Protein AF-A0A0F0LGW2-F1 (afdb_monomer_lite)

Structure (mmCIF, N/CA/C/O backbone):
data_AF-A0A0F0LGW2-F1
#
_entry.id   AF-A0A0F0LGW2-F1
#
loop_
_atom_site.group_PDB
_atom_site.id
_atom_site.type_symbol
_atom_site.label_atom_id
_atom_site.label_alt_id
_atom_site.label_comp_id
_atom_site.label_asym_id
_atom_site.label_entity_id
_atom_site.label_seq_id
_atom_site.pdbx_PDB_ins_code
_atom_site.Cartn_x
_atom_site.Cartn_y
_atom_site.Cartn_z
_atom_site.occupancy
_atom_site.B_iso_or_equiv
_atom_site.auth_seq_id
_atom_site.auth_comp_id
_atom_site.auth_asym_id
_atom_site.auth_atom_id
_atom_site.pdbx_PDB_model_num
ATOM 1 N N . MET A 1 1 ? 38.345 6.737 -11.921 1.00 54.47 1 MET A N 1
ATOM 2 C CA . MET A 1 1 ? 37.350 7.154 -12.932 1.00 54.47 1 MET A CA 1
ATOM 3 C C . MET A 1 1 ? 37.487 6.227 -14.134 1.00 54.47 1 MET A C 1
ATOM 5 O O . MET A 1 1 ? 38.513 6.275 -14.792 1.00 54.47 1 MET A O 1
ATOM 9 N N . THR A 1 2 ? 36.541 5.314 -14.369 1.00 54.12 2 THR A N 1
ATOM 10 C CA . THR A 1 2 ? 36.566 4.420 -15.540 1.00 54.12 2 THR A CA 1
ATOM 11 C C . THR A 1 2 ? 36.049 5.180 -16.757 1.00 54.12 2 THR A C 1
ATOM 13 O O . THR A 1 2 ? 34.872 5.527 -16.832 1.00 54.12 2 THR A O 1
ATOM 16 N N . THR A 1 3 ? 36.931 5.488 -17.703 1.00 67.94 3 THR A N 1
ATOM 17 C CA . THR A 1 3 ? 36.549 6.096 -18.978 1.00 67.94 3 THR A CA 1
ATOM 18 C C . THR A 1 3 ? 35.688 5.102 -19.756 1.00 67.94 3 THR A C 1
ATOM 20 O O . THR A 1 3 ? 36.077 3.958 -19.990 1.00 67.94 3 THR A O 1
ATOM 23 N N . ALA A 1 4 ? 34.466 5.503 -20.110 1.00 73.00 4 ALA A N 1
ATOM 24 C CA . ALA A 1 4 ? 33.584 4.666 -20.911 1.00 73.00 4 ALA A CA 1
ATOM 25 C C . ALA A 1 4 ? 34.219 4.459 -22.293 1.00 73.00 4 ALA A C 1
ATOM 27 O O . ALA A 1 4 ? 34.313 5.394 -23.088 1.00 73.00 4 ALA A O 1
ATOM 28 N N . THR A 1 5 ? 34.669 3.240 -22.584 1.00 82.81 5 THR A N 1
ATOM 29 C CA . THR A 1 5 ? 35.239 2.889 -23.886 1.00 82.81 5 THR A CA 1
ATOM 30 C C . THR A 1 5 ? 34.167 3.042 -24.964 1.00 82.81 5 THR A C 1
ATOM 32 O O . THR A 1 5 ? 33.122 2.384 -24.935 1.00 82.81 5 THR A O 1
ATOM 35 N N . LYS A 1 6 ? 34.405 3.953 -25.914 1.00 87.94 6 LYS A N 1
ATOM 36 C CA . LYS A 1 6 ? 33.515 4.196 -27.055 1.00 87.94 6 LYS A CA 1
ATOM 37 C C . LYS A 1 6 ? 33.463 2.924 -27.908 1.00 87.94 6 LYS A C 1
ATOM 39 O O . LYS A 1 6 ? 34.498 2.436 -28.349 1.00 87.94 6 LYS A O 1
ATOM 44 N N . LYS A 1 7 ? 32.267 2.362 -28.106 1.00 92.00 7 LYS A N 1
ATOM 45 C CA . LYS A 1 7 ? 32.086 1.147 -28.917 1.00 92.00 7 LYS A CA 1
ATOM 46 C C . LYS A 1 7 ? 32.363 1.433 -30.387 1.00 92.00 7 LYS A C 1
ATOM 48 O O . LYS A 1 7 ? 31.997 2.499 -30.883 1.00 92.00 7 LYS A O 1
ATOM 53 N N . LEU A 1 8 ? 32.936 0.452 -31.076 1.00 94.19 8 LEU A N 1
ATOM 54 C CA . LEU A 1 8 ? 33.150 0.515 -32.519 1.00 94.19 8 LEU A CA 1
ATOM 55 C C . LEU A 1 8 ? 31.802 0.528 -33.274 1.00 94.19 8 LEU A C 1
ATOM 57 O O . LEU A 1 8 ? 30.787 0.036 -32.749 1.00 94.19 8 LEU A O 1
ATOM 61 N N . PRO A 1 9 ? 31.749 1.108 -34.487 1.00 92.56 9 PRO A N 1
ATOM 62 C CA . PRO A 1 9 ? 30.568 1.006 -35.341 1.00 92.56 9 PRO A CA 1
ATOM 63 C C . PRO A 1 9 ? 30.251 -0.469 -35.669 1.00 92.56 9 PRO A C 1
ATOM 65 O O . PRO A 1 9 ? 31.154 -1.307 -35.649 1.00 92.56 9 PRO A O 1
ATOM 68 N N . PRO A 1 10 ? 28.979 -0.817 -35.937 1.00 95.75 10 PRO A N 1
ATOM 69 C CA . PRO A 1 10 ? 28.593 -2.191 -36.249 1.00 95.75 10 PRO A CA 1
ATOM 70 C C . PRO A 1 10 ? 29.187 -2.625 -37.592 1.00 95.75 10 PRO A C 1
ATOM 72 O O . PRO A 1 10 ? 28.960 -1.958 -38.600 1.00 95.75 10 PRO A O 1
ATOM 75 N N . THR A 1 11 ? 29.857 -3.776 -37.640 1.00 94.94 11 THR A N 1
ATOM 76 C CA . THR A 1 11 ? 30.207 -4.417 -38.918 1.00 94.94 11 THR A CA 1
ATOM 77 C C . THR A 1 11 ? 29.027 -5.230 -39.449 1.00 94.94 11 THR A C 1
ATOM 79 O O . THR A 1 11 ? 28.313 -5.886 -38.688 1.00 94.94 11 THR A O 1
ATOM 82 N N . THR A 1 12 ? 28.777 -5.183 -40.756 1.00 94.06 12 THR A N 1
ATOM 83 C CA . THR A 1 12 ? 27.749 -6.014 -41.392 1.00 94.06 12 THR A CA 1
ATOM 84 C C . THR A 1 12 ? 28.248 -7.453 -41.512 1.00 94.06 12 THR A C 1
ATOM 86 O O . THR A 1 12 ? 29.352 -7.716 -41.974 1.00 94.06 12 THR A O 1
ATOM 89 N N . ASP A 1 13 ? 27.435 -8.401 -41.057 1.00 92.44 13 ASP A N 1
ATOM 90 C CA . ASP A 1 13 ? 27.730 -9.834 -41.056 1.00 92.44 13 ASP A CA 1
ATOM 91 C C . ASP A 1 13 ? 26.495 -10.562 -41.611 1.00 92.44 13 ASP A C 1
ATOM 93 O O . ASP A 1 13 ? 25.374 -10.142 -41.301 1.00 92.44 13 ASP A O 1
ATOM 97 N N . PRO A 1 14 ? 26.637 -11.654 -42.385 1.00 96.75 14 PRO A N 1
ATOM 98 C CA . PRO A 1 14 ? 25.494 -12.438 -42.867 1.00 96.75 14 PRO A CA 1
ATOM 99 C C . PRO A 1 14 ? 24.546 -12.917 -41.754 1.00 96.75 14 PRO A C 1
ATOM 101 O O . PRO A 1 14 ? 23.375 -13.188 -41.998 1.00 96.75 14 PRO A O 1
ATOM 104 N N . ARG A 1 15 ? 25.028 -12.995 -40.506 1.00 96.12 15 ARG A N 1
ATOM 105 C CA . ARG A 1 15 ? 24.240 -13.366 -39.319 1.00 96.12 15 ARG A CA 1
ATOM 106 C C . ARG A 1 15 ? 23.502 -12.183 -38.685 1.00 96.12 15 ARG A C 1
ATOM 108 O O . ARG A 1 15 ? 22.851 -12.367 -37.648 1.00 96.12 15 ARG A O 1
ATOM 115 N N . CYS A 1 16 ? 23.620 -10.967 -39.220 1.00 97.75 16 CYS A N 1
ATOM 116 C CA . CYS A 1 16 ? 22.879 -9.815 -38.719 1.00 97.75 16 CYS A CA 1
ATOM 117 C C . CYS A 1 16 ? 21.362 -10.072 -38.764 1.00 97.75 16 CYS A C 1
ATOM 119 O O . CYS A 1 16 ? 20.857 -10.780 -39.624 1.00 97.75 16 CYS A O 1
ATOM 121 N N . GLY A 1 17 ? 20.622 -9.523 -37.795 1.00 97.25 17 GLY A N 1
ATOM 122 C CA . GLY A 1 17 ? 19.191 -9.826 -37.637 1.00 97.25 17 GLY A CA 1
ATOM 123 C C . GLY A 1 17 ? 18.892 -11.073 -36.799 1.00 97.25 17 GLY A C 1
ATOM 124 O O . GLY A 1 17 ? 17.735 -11.459 -36.668 1.00 97.25 17 GLY A O 1
ATOM 125 N N . THR A 1 18 ? 19.906 -11.672 -36.169 1.00 98.00 18 THR A N 1
ATOM 126 C CA . THR A 1 18 ? 19.758 -12.827 -35.268 1.00 98.00 18 THR A CA 1
ATOM 127 C C . THR A 1 18 ? 20.337 -12.540 -33.874 1.00 98.00 18 THR A C 1
ATOM 129 O O . THR A 1 18 ? 21.083 -11.578 -33.662 1.00 98.00 18 THR A O 1
ATOM 132 N N . THR A 1 19 ? 20.029 -13.395 -32.892 1.00 97.81 19 THR A N 1
ATOM 133 C CA . THR A 1 19 ? 20.670 -13.372 -31.560 1.00 97.81 19 THR A CA 1
ATOM 134 C C . THR A 1 19 ? 22.165 -13.703 -31.628 1.00 97.81 19 THR A C 1
ATOM 136 O O . THR A 1 19 ? 22.959 -13.160 -30.852 1.00 97.81 19 THR A O 1
ATOM 139 N N . ALA A 1 20 ? 22.564 -14.553 -32.580 1.00 97.69 20 ALA A N 1
ATOM 140 C CA . ALA A 1 20 ? 23.961 -14.878 -32.847 1.00 97.69 20 ALA A CA 1
ATOM 141 C C . ALA A 1 20 ? 24.722 -13.647 -33.362 1.00 97.69 20 ALA A C 1
ATOM 143 O O . ALA A 1 20 ? 25.787 -13.328 -32.834 1.00 97.69 20 ALA A O 1
ATOM 144 N N . GLY A 1 21 ? 24.130 -12.890 -34.294 1.00 97.81 21 GLY A N 1
ATOM 145 C CA . GLY A 1 21 ? 24.678 -11.618 -34.772 1.00 97.81 21 GLY A CA 1
ATOM 146 C C . GLY A 1 21 ? 24.836 -10.586 -33.649 1.00 97.81 21 GLY A C 1
ATOM 147 O O . GLY A 1 21 ? 25.890 -9.966 -33.518 1.00 97.81 21 GLY A O 1
ATOM 148 N N . TYR A 1 22 ? 23.841 -10.456 -32.761 1.00 97.75 22 TYR A N 1
ATOM 149 C CA . TYR A 1 22 ? 23.949 -9.589 -31.575 1.00 97.75 22 TYR A CA 1
ATOM 150 C C . TYR A 1 22 ? 25.134 -9.974 -30.673 1.00 97.75 22 TYR A C 1
ATOM 152 O O . TYR A 1 22 ? 25.883 -9.109 -30.212 1.00 97.75 22 TYR A O 1
ATOM 160 N N . THR A 1 23 ? 25.325 -11.273 -30.434 1.00 97.31 23 THR A N 1
ATOM 161 C CA . THR A 1 23 ? 26.447 -11.787 -29.635 1.00 97.31 23 THR A CA 1
ATOM 162 C C . THR A 1 23 ? 27.792 -11.534 -30.317 1.00 97.31 23 THR A C 1
ATOM 164 O O . THR A 1 23 ? 28.749 -11.161 -29.637 1.00 97.31 23 THR A O 1
ATOM 167 N N . ALA A 1 24 ? 27.863 -11.677 -31.644 1.00 97.50 24 ALA A N 1
ATOM 168 C CA . ALA A 1 24 ? 29.070 -11.408 -32.424 1.00 97.50 24 ALA A CA 1
ATOM 169 C C . ALA A 1 24 ? 29.519 -9.942 -32.293 1.00 97.50 24 ALA A C 1
ATOM 171 O O . ALA A 1 24 ? 30.669 -9.703 -31.928 1.00 97.50 24 ALA A O 1
ATOM 172 N N . HIS A 1 25 ? 28.605 -8.975 -32.452 1.00 97.25 25 HIS A N 1
ATOM 173 C CA . HIS A 1 25 ? 28.915 -7.556 -32.224 1.00 97.25 25 HIS A CA 1
ATOM 174 C C . HIS A 1 25 ? 29.471 -7.301 -30.817 1.00 97.25 25 HIS A C 1
ATOM 176 O O . HIS A 1 25 ? 30.486 -6.628 -30.656 1.00 97.25 25 HIS A O 1
ATOM 182 N N . ARG A 1 26 ? 28.848 -7.883 -29.777 1.00 96.62 26 ARG A N 1
ATOM 183 C CA . ARG A 1 26 ? 29.317 -7.711 -28.391 1.00 96.62 26 ARG A CA 1
ATOM 184 C C . ARG A 1 26 ? 30.722 -8.260 -28.165 1.00 96.62 26 ARG A C 1
ATOM 186 O O . ARG A 1 26 ? 31.472 -7.647 -27.413 1.00 96.62 26 ARG A O 1
ATOM 193 N N . ARG A 1 27 ? 31.062 -9.395 -28.782 1.00 96.44 27 ARG A N 1
ATOM 194 C CA . ARG A 1 27 ? 32.399 -10.000 -28.681 1.00 96.44 27 ARG A CA 1
ATOM 195 C C . ARG A 1 27 ? 33.467 -9.154 -29.371 1.00 96.44 27 ARG A C 1
ATOM 197 O O . ARG A 1 27 ? 34.579 -9.091 -28.871 1.00 96.44 27 ARG A O 1
ATOM 204 N N . ARG A 1 28 ? 33.112 -8.467 -30.459 1.00 96.12 28 ARG A N 1
ATOM 205 C CA . ARG A 1 28 ? 34.003 -7.550 -31.188 1.00 96.12 28 ARG A CA 1
ATOM 206 C C . ARG A 1 28 ? 34.116 -6.152 -30.564 1.00 96.12 28 ARG A C 1
ATOM 208 O O . ARG A 1 28 ? 34.820 -5.306 -31.094 1.00 96.12 28 ARG A O 1
ATOM 215 N N . GLY A 1 29 ? 33.410 -5.874 -29.463 1.00 95.81 29 GLY A N 1
ATOM 216 C CA . GLY A 1 29 ? 33.379 -4.530 -28.870 1.00 95.81 29 GLY A CA 1
ATOM 217 C C . GLY A 1 29 ? 32.603 -3.501 -29.705 1.00 95.81 29 GLY A C 1
ATOM 218 O O . GLY A 1 29 ? 32.710 -2.294 -29.479 1.00 95.81 29 GLY A O 1
ATOM 219 N N . GLU A 1 30 ? 31.791 -3.964 -30.653 1.00 97.00 30 GLU A N 1
ATOM 220 C CA . GLU A 1 30 ? 30.978 -3.119 -31.516 1.00 97.00 30 GLU A CA 1
ATOM 221 C C . GLU A 1 30 ? 29.635 -2.777 -30.858 1.00 97.00 30 GLU A C 1
ATOM 223 O O . GLU A 1 30 ? 29.091 -3.492 -30.003 1.00 97.00 30 GLU A O 1
ATOM 228 N N . SER A 1 31 ? 29.049 -1.668 -31.296 1.00 96.62 31 SER A N 1
ATOM 229 C CA . SER A 1 31 ? 27.614 -1.450 -31.150 1.00 96.62 31 SER A CA 1
ATOM 230 C C . SER A 1 31 ? 26.862 -2.468 -32.016 1.00 96.62 31 SER A C 1
ATOM 232 O O . SER A 1 31 ? 27.278 -2.784 -33.122 1.00 96.62 31 SER A O 1
ATOM 234 N N . ALA A 1 32 ? 25.775 -3.045 -31.500 1.00 97.56 32 ALA A N 1
ATOM 235 C CA . ALA A 1 32 ? 24.984 -3.992 -32.281 1.00 97.56 32 ALA A CA 1
ATOM 236 C C . ALA A 1 32 ? 24.124 -3.240 -33.300 1.00 97.56 32 ALA A C 1
ATOM 238 O O . ALA A 1 32 ? 23.490 -2.243 -32.944 1.00 97.56 32 ALA A O 1
ATOM 239 N N . CYS A 1 33 ? 24.030 -3.744 -34.531 1.00 97.31 33 CYS A N 1
ATOM 240 C CA . CYS A 1 33 ? 23.134 -3.153 -35.521 1.00 97.31 33 CYS A CA 1
ATOM 241 C C . CYS A 1 33 ? 21.655 -3.241 -35.078 1.00 97.31 33 CYS A C 1
ATOM 243 O O . CYS A 1 33 ? 21.278 -4.045 -34.208 1.00 97.31 33 CYS A O 1
ATOM 245 N N . VAL A 1 34 ? 20.794 -2.407 -35.675 1.00 96.75 34 VAL A N 1
ATOM 246 C CA . VAL A 1 34 ? 19.360 -2.344 -35.335 1.00 96.75 34 VAL A CA 1
ATOM 247 C C . VAL A 1 34 ? 18.672 -3.714 -35.484 1.00 96.75 34 VAL A C 1
ATOM 249 O O . VAL A 1 34 ? 18.043 -4.140 -34.509 1.00 96.75 34 VAL A O 1
ATOM 252 N N . PRO A 1 35 ? 18.845 -4.469 -36.593 1.00 98.06 35 PRO A N 1
ATOM 253 C CA . PRO A 1 35 ? 18.248 -5.801 -36.736 1.00 98.06 35 PRO A CA 1
ATOM 254 C C . PRO A 1 35 ? 18.644 -6.778 -35.619 1.00 98.06 35 PRO A C 1
ATOM 256 O O . PRO A 1 35 ? 17.783 -7.428 -35.027 1.00 98.06 35 PRO A O 1
ATOM 259 N N . CYS A 1 36 ? 19.932 -6.844 -35.264 1.00 98.00 36 CYS A N 1
ATOM 260 C CA . CYS A 1 36 ? 20.428 -7.681 -34.165 1.00 98.00 36 CYS A CA 1
ATOM 261 C C . CYS A 1 36 ? 19.823 -7.281 -32.813 1.00 98.00 36 CYS A C 1
ATOM 263 O O . CYS A 1 36 ? 19.450 -8.137 -32.008 1.00 98.00 36 CYS A O 1
ATOM 265 N N . THR A 1 37 ? 19.694 -5.976 -32.557 1.00 97.38 37 THR A N 1
ATOM 266 C CA . THR A 1 37 ? 19.081 -5.459 -31.326 1.00 97.38 37 THR A CA 1
ATOM 267 C C . THR A 1 37 ? 17.604 -5.845 -31.234 1.00 97.38 37 THR A C 1
ATOM 269 O O . THR A 1 37 ? 17.147 -6.281 -30.173 1.00 97.38 37 THR A O 1
ATOM 272 N N . VAL A 1 38 ? 16.855 -5.727 -32.335 1.00 96.69 38 VAL A N 1
ATOM 273 C CA . VAL A 1 38 ? 15.442 -6.130 -32.412 1.00 96.69 38 VAL A CA 1
ATOM 274 C C . VAL A 1 38 ? 15.293 -7.637 -32.198 1.00 96.69 38 VAL A C 1
ATOM 276 O O . VAL A 1 38 ? 14.505 -8.050 -31.342 1.00 96.69 38 VAL A O 1
ATOM 279 N N . ALA A 1 39 ? 16.090 -8.453 -32.892 1.00 97.19 39 ALA A N 1
ATOM 280 C CA . ALA A 1 39 ? 16.064 -9.909 -32.771 1.00 97.19 39 ALA A CA 1
ATOM 281 C C . ALA A 1 39 ? 16.376 -10.381 -31.343 1.00 97.19 39 ALA A C 1
ATOM 283 O O . ALA A 1 39 ? 15.641 -11.192 -30.776 1.00 97.19 39 ALA A O 1
ATOM 284 N N . ASN A 1 40 ? 17.405 -9.808 -30.710 1.00 97.81 40 ASN A N 1
ATOM 285 C CA . ASN A 1 40 ? 17.751 -10.124 -29.328 1.00 97.81 40 ASN A CA 1
ATOM 286 C C . ASN A 1 40 ? 16.644 -9.719 -28.339 1.00 97.81 40 ASN A C 1
ATOM 288 O O . ASN A 1 40 ? 16.304 -10.488 -27.438 1.00 97.81 40 ASN A O 1
ATOM 292 N N . ARG A 1 41 ? 16.020 -8.545 -28.525 1.00 97.25 41 ARG A N 1
ATOM 293 C CA . ARG A 1 41 ? 14.868 -8.122 -27.708 1.00 97.25 41 ARG A CA 1
ATOM 294 C C . ARG A 1 41 ? 13.673 -9.064 -27.876 1.00 97.25 41 ARG A C 1
ATOM 296 O O . ARG A 1 41 ? 13.029 -9.385 -26.876 1.00 97.25 41 ARG A O 1
ATOM 303 N N . LYS A 1 42 ? 13.378 -9.516 -29.101 1.00 97.25 42 LYS A N 1
ATOM 304 C CA . LYS A 1 42 ? 12.302 -10.481 -29.382 1.00 97.25 42 LYS A CA 1
ATOM 305 C C . LYS A 1 42 ? 12.559 -11.811 -28.668 1.00 97.25 42 LYS A C 1
ATOM 307 O O . LYS A 1 42 ? 11.723 -12.236 -27.872 1.00 97.25 42 LYS A O 1
ATOM 312 N N . ALA A 1 43 ? 13.743 -12.393 -28.850 1.00 97.31 43 ALA A N 1
ATOM 313 C CA . ALA A 1 43 ? 14.122 -13.653 -28.211 1.00 97.31 43 ALA A CA 1
ATOM 314 C C . ALA A 1 43 ? 14.087 -13.571 -26.672 1.00 97.31 43 A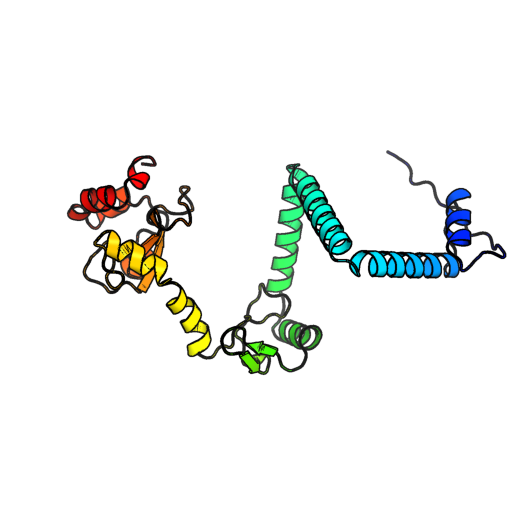LA A C 1
ATOM 316 O O . ALA A 1 43 ? 13.570 -14.472 -26.010 1.00 97.31 43 ALA A O 1
ATOM 317 N N . ALA A 1 44 ? 14.563 -12.466 -26.083 1.00 96.12 44 ALA A N 1
ATOM 318 C CA . ALA A 1 44 ? 14.508 -12.251 -24.635 1.00 96.12 44 ALA A CA 1
ATOM 319 C C . ALA A 1 44 ? 13.063 -12.175 -24.102 1.00 96.12 44 ALA A C 1
ATOM 321 O O . ALA A 1 44 ? 12.759 -12.740 -23.046 1.00 96.12 44 ALA A O 1
ATOM 322 N N . ARG A 1 45 ? 12.153 -11.513 -24.834 1.00 95.38 45 ARG A N 1
ATOM 323 C CA . ARG A 1 45 ? 10.721 -11.457 -24.487 1.00 95.38 45 ARG A CA 1
ATOM 324 C C . ARG A 1 45 ? 10.071 -12.838 -24.555 1.00 95.38 45 ARG A C 1
ATOM 326 O O . ARG A 1 45 ? 9.348 -13.205 -23.631 1.00 95.38 45 ARG A O 1
ATOM 333 N N . GLU A 1 46 ? 10.352 -13.615 -25.598 1.00 96.25 46 GLU A N 1
ATOM 334 C CA . GLU A 1 46 ? 9.843 -14.985 -25.746 1.00 96.25 46 GLU A CA 1
ATOM 335 C C . GLU A 1 46 ? 10.361 -15.912 -24.641 1.00 96.25 46 GLU A C 1
ATOM 337 O O . GLU A 1 46 ? 9.581 -16.647 -24.035 1.00 96.25 46 GLU A O 1
ATOM 342 N N . ALA A 1 47 ? 11.649 -15.828 -24.298 1.00 93.69 47 ALA A N 1
ATOM 343 C CA . ALA A 1 47 ? 12.222 -16.574 -23.181 1.00 93.69 47 ALA A CA 1
ATOM 344 C C . ALA A 1 47 ? 11.557 -16.207 -21.841 1.00 93.69 47 ALA A C 1
ATOM 346 O O . ALA A 1 47 ? 11.192 -17.094 -21.067 1.00 93.69 47 ALA A O 1
ATOM 347 N N . MET A 1 48 ? 11.324 -14.914 -21.583 1.00 93.12 48 MET A N 1
ATOM 348 C CA . MET A 1 48 ? 10.604 -14.466 -20.386 1.00 93.12 48 MET A CA 1
ATOM 349 C C . MET A 1 48 ? 9.150 -14.957 -20.375 1.00 93.12 48 MET A C 1
ATOM 351 O O . MET A 1 48 ? 8.656 -15.359 -19.320 1.00 93.12 48 MET A O 1
ATOM 355 N N . ARG A 1 49 ? 8.469 -14.962 -21.530 1.00 94.38 49 ARG A N 1
ATOM 356 C CA . ARG A 1 49 ? 7.107 -15.498 -21.672 1.00 94.38 49 ARG A CA 1
ATOM 357 C C . ARG A 1 49 ? 7.068 -16.991 -21.353 1.00 94.38 49 ARG A C 1
ATOM 359 O O . ARG A 1 49 ? 6.241 -17.389 -20.541 1.00 94.38 49 ARG A O 1
ATOM 366 N N . ARG A 1 50 ? 7.991 -17.787 -21.909 1.00 94.62 50 ARG A N 1
ATOM 367 C CA . ARG A 1 50 ? 8.127 -19.222 -21.599 1.00 94.62 50 ARG A CA 1
ATOM 368 C C . ARG A 1 50 ? 8.370 -19.455 -20.110 1.00 94.62 50 ARG A C 1
ATOM 370 O O . ARG A 1 50 ? 7.654 -20.234 -19.493 1.00 94.62 50 ARG A O 1
ATOM 377 N N . ARG A 1 51 ? 9.291 -18.705 -19.495 1.00 91.69 51 ARG A N 1
ATOM 378 C CA . ARG A 1 51 ? 9.549 -18.795 -18.048 1.00 91.69 51 ARG A CA 1
ATOM 379 C C . ARG A 1 51 ? 8.308 -18.454 -17.220 1.00 91.69 51 ARG A C 1
ATOM 381 O O . ARG A 1 51 ? 8.031 -19.122 -16.241 1.00 91.69 51 ARG A O 1
ATOM 388 N N . ARG A 1 52 ? 7.538 -17.430 -17.593 1.00 93.00 52 ARG A N 1
ATOM 389 C CA . ARG A 1 52 ? 6.318 -17.029 -16.864 1.00 93.00 52 ARG A CA 1
ATOM 390 C C . ARG A 1 52 ? 5.094 -17.893 -17.176 1.00 93.00 52 ARG A C 1
ATOM 392 O O . ARG A 1 52 ? 4.057 -17.695 -16.540 1.00 93.00 52 ARG A O 1
ATOM 399 N N . ALA A 1 53 ? 5.177 -18.805 -18.141 1.00 93.69 53 ALA A N 1
ATOM 400 C CA . ALA A 1 53 ? 4.079 -19.709 -18.457 1.00 93.69 53 ALA A CA 1
ATOM 401 C C . ALA A 1 53 ? 3.859 -20.733 -17.331 1.00 93.69 53 ALA A C 1
ATOM 403 O O . ALA A 1 53 ? 2.715 -21.066 -17.041 1.00 93.69 53 ALA A O 1
ATOM 404 N N . THR A 1 54 ? 4.924 -21.150 -16.638 1.00 96.06 54 THR A N 1
ATOM 405 C CA . THR A 1 54 ? 4.853 -22.108 -15.525 1.00 96.06 54 THR A CA 1
ATOM 406 C C . THR A 1 54 ? 4.673 -21.410 -14.174 1.00 96.06 54 THR A C 1
ATOM 408 O O . THR A 1 54 ? 5.137 -20.283 -13.973 1.00 96.06 54 THR A O 1
ATOM 411 N N . LEU A 1 55 ? 4.016 -22.080 -13.218 1.00 92.31 55 LEU A N 1
ATOM 412 C CA . LEU A 1 55 ? 3.878 -21.580 -11.843 1.00 92.31 55 LEU A CA 1
ATOM 413 C C . LEU A 1 55 ? 5.254 -21.376 -11.193 1.00 92.31 55 LEU A C 1
ATOM 415 O O . LEU A 1 55 ? 5.558 -20.267 -10.755 1.00 92.31 55 LEU A O 1
ATOM 419 N N . ALA A 1 56 ? 6.115 -22.395 -11.263 1.00 95.44 56 ALA A N 1
ATOM 420 C CA . ALA A 1 56 ? 7.481 -22.349 -10.747 1.00 95.44 56 ALA A CA 1
ATOM 421 C C . ALA A 1 56 ? 8.280 -21.161 -11.312 1.00 95.44 56 ALA A C 1
ATOM 423 O O . ALA A 1 56 ? 8.979 -20.454 -10.588 1.00 95.44 56 ALA A O 1
ATOM 424 N N . GLY A 1 57 ? 8.146 -20.865 -12.608 1.00 94.00 57 GLY A N 1
ATOM 425 C CA . GLY A 1 57 ? 8.843 -19.730 -13.200 1.00 94.00 57 GLY A CA 1
ATOM 426 C C . GLY A 1 57 ? 8.258 -18.367 -12.805 1.00 94.00 57 GLY A C 1
ATOM 427 O O . GLY A 1 57 ? 9.015 -17.396 -12.681 1.00 94.00 57 GLY A O 1
ATOM 428 N N . ARG A 1 58 ? 6.947 -18.272 -12.530 1.00 93.00 58 ARG A N 1
ATOM 429 C CA . ARG A 1 58 ? 6.333 -17.076 -11.916 1.00 93.00 58 ARG A CA 1
ATOM 430 C C . ARG A 1 58 ? 6.835 -16.869 -10.490 1.00 93.00 58 ARG A C 1
ATOM 432 O O . ARG A 1 58 ? 7.157 -15.734 -10.138 1.00 93.00 58 ARG A O 1
ATOM 439 N N . GLU A 1 59 ? 6.923 -17.931 -9.699 1.00 94.50 59 GLU A N 1
ATOM 440 C CA . GLU A 1 59 ? 7.430 -17.903 -8.324 1.00 94.50 59 GLU A CA 1
ATOM 441 C C . GLU A 1 59 ? 8.902 -17.511 -8.276 1.00 94.50 59 GLU A C 1
ATOM 443 O O . GLU A 1 59 ? 9.243 -16.542 -7.602 1.00 94.50 59 GLU A O 1
ATOM 448 N N . ALA A 1 60 ? 9.749 -18.134 -9.097 1.00 94.00 60 ALA A N 1
ATOM 449 C CA . ALA A 1 60 ? 11.157 -17.762 -9.215 1.00 94.00 60 ALA A CA 1
ATOM 450 C C . ALA A 1 60 ? 11.337 -16.284 -9.612 1.00 94.00 60 ALA A C 1
ATOM 452 O O . ALA A 1 60 ? 12.217 -15.595 -9.101 1.00 94.00 60 ALA A O 1
ATOM 453 N N . ASN A 1 61 ? 10.488 -15.756 -10.503 1.00 91.50 61 ASN A N 1
ATOM 454 C CA . ASN A 1 61 ? 10.502 -14.335 -10.861 1.00 91.50 61 ASN A CA 1
ATOM 455 C C . ASN A 1 61 ? 10.035 -13.433 -9.700 1.00 91.50 61 ASN A C 1
ATOM 457 O O . ASN A 1 61 ? 10.584 -12.347 -9.516 1.00 91.50 61 ASN A O 1
ATOM 461 N N . ARG A 1 62 ? 9.029 -13.850 -8.917 1.00 93.94 62 ARG A N 1
ATOM 462 C CA . ARG A 1 62 ? 8.605 -13.122 -7.707 1.00 93.94 62 ARG A CA 1
ATOM 463 C C . ARG A 1 62 ? 9.728 -13.091 -6.674 1.00 93.94 62 ARG A C 1
ATOM 465 O O . ARG A 1 62 ? 10.004 -12.016 -6.148 1.00 93.94 62 ARG A O 1
ATOM 472 N N . GLU A 1 63 ? 10.393 -14.217 -6.435 1.00 95.88 63 GLU A N 1
ATOM 473 C CA . GLU A 1 63 ? 11.482 -14.308 -5.462 1.00 95.88 63 GLU A CA 1
ATOM 474 C C . GLU A 1 63 ? 12.698 -13.485 -5.892 1.00 95.88 63 GLU A C 1
ATOM 476 O O . GLU A 1 63 ? 13.195 -12.677 -5.113 1.00 95.88 63 GLU A O 1
ATOM 481 N N . ALA A 1 64 ? 13.094 -13.551 -7.167 1.00 94.31 64 ALA A N 1
ATOM 482 C CA . ALA A 1 64 ? 14.153 -12.694 -7.703 1.00 94.31 64 ALA A CA 1
ATOM 483 C C . ALA A 1 64 ? 13.845 -11.192 -7.524 1.00 94.31 64 ALA A C 1
ATOM 485 O O . ALA A 1 64 ? 14.729 -10.413 -7.164 1.00 94.31 64 ALA A O 1
ATOM 486 N N . ASN A 1 65 ? 12.588 -10.776 -7.723 1.00 94.50 65 ASN A N 1
ATOM 487 C CA . ASN A 1 65 ? 12.162 -9.392 -7.494 1.00 94.50 65 ASN A CA 1
ATOM 488 C C . ASN A 1 65 ? 12.171 -9.007 -6.008 1.00 94.50 65 ASN A C 1
ATOM 490 O O . ASN A 1 65 ? 12.585 -7.893 -5.672 1.00 94.50 65 ASN A O 1
ATOM 494 N N . ARG A 1 66 ? 11.729 -9.906 -5.117 1.00 95.31 66 ARG A N 1
ATOM 495 C CA . ARG A 1 66 ? 11.808 -9.702 -3.661 1.00 95.31 66 ARG A CA 1
ATOM 496 C C . ARG A 1 66 ? 13.255 -9.527 -3.231 1.00 95.31 66 ARG A C 1
ATOM 498 O O . ARG A 1 66 ? 13.560 -8.555 -2.549 1.00 95.31 66 ARG A O 1
ATOM 505 N N . GLU A 1 67 ? 14.141 -10.391 -3.707 1.00 97.00 67 GLU A N 1
ATOM 506 C CA . GLU A 1 67 ? 15.563 -10.362 -3.395 1.00 97.00 67 GLU A CA 1
ATOM 507 C C . GLU A 1 67 ? 16.250 -9.092 -3.913 1.00 97.00 67 GLU A C 1
ATOM 509 O O . GLU A 1 67 ? 16.946 -8.404 -3.170 1.00 97.00 67 GLU A O 1
ATOM 514 N N . ALA A 1 68 ? 15.979 -8.690 -5.157 1.00 94.81 68 ALA A N 1
ATOM 515 C CA . ALA A 1 68 ? 16.452 -7.408 -5.680 1.00 94.81 68 ALA A CA 1
ATOM 516 C C . ALA A 1 68 ? 15.922 -6.217 -4.855 1.00 94.81 68 ALA A C 1
ATOM 518 O O . ALA A 1 68 ? 16.628 -5.232 -4.633 1.00 94.81 68 ALA A O 1
ATOM 519 N N . SER A 1 69 ? 14.680 -6.289 -4.366 1.00 94.44 69 SER A N 1
ATOM 520 C CA . SER A 1 69 ? 14.118 -5.266 -3.481 1.00 94.44 69 SER A CA 1
ATOM 521 C C . SER A 1 69 ? 14.709 -5.287 -2.071 1.00 94.44 69 SER A C 1
ATOM 523 O O . SER A 1 69 ? 14.766 -4.224 -1.452 1.00 94.44 69 SER A O 1
ATOM 525 N N . ARG A 1 70 ? 15.112 -6.453 -1.550 1.00 96.19 70 ARG A N 1
ATOM 526 C CA . ARG A 1 70 ? 15.838 -6.582 -0.278 1.00 96.19 70 ARG A CA 1
ATOM 527 C C . ARG A 1 70 ? 17.217 -5.951 -0.410 1.00 96.19 70 ARG A C 1
ATOM 529 O O . ARG A 1 70 ? 17.497 -5.002 0.313 1.00 96.19 70 ARG A O 1
ATOM 536 N N . ARG A 1 71 ? 18.000 -6.348 -1.418 1.00 95.94 71 ARG A N 1
ATOM 537 C CA . ARG A 1 71 ? 19.325 -5.769 -1.703 1.00 95.94 71 ARG A CA 1
ATOM 538 C C . ARG A 1 71 ? 19.293 -4.249 -1.849 1.00 95.94 71 ARG A C 1
ATOM 540 O O . ARG A 1 71 ? 20.085 -3.563 -1.216 1.00 95.94 71 ARG A O 1
ATOM 547 N N . ARG A 1 72 ? 18.326 -3.701 -2.598 1.00 93.94 72 ARG A N 1
ATOM 548 C CA . ARG A 1 72 ? 18.160 -2.240 -2.724 1.00 93.94 72 ARG A CA 1
ATOM 549 C C . ARG A 1 72 ? 17.831 -1.535 -1.407 1.00 93.94 72 ARG A C 1
ATOM 551 O O . ARG A 1 72 ? 18.154 -0.369 -1.278 1.00 93.94 72 ARG A O 1
ATOM 558 N N . ARG A 1 73 ? 17.168 -2.191 -0.452 1.00 94.44 73 ARG A N 1
ATOM 559 C CA . ARG A 1 73 ? 16.785 -1.586 0.839 1.00 94.44 73 ARG A CA 1
ATOM 560 C C . ARG A 1 73 ? 17.754 -1.916 1.979 1.00 94.44 73 ARG A C 1
ATOM 562 O O . ARG A 1 73 ? 17.604 -1.367 3.068 1.00 94.44 73 ARG A O 1
ATOM 569 N N . ALA A 1 74 ? 18.734 -2.786 1.744 1.00 95.06 74 ALA A N 1
ATOM 570 C CA . ALA A 1 74 ? 19.718 -3.178 2.747 1.00 95.06 74 ALA A CA 1
ATOM 571 C C . ALA A 1 74 ? 20.639 -2.007 3.130 1.00 95.06 74 ALA A C 1
ATOM 573 O O . ALA A 1 74 ? 20.947 -1.821 4.305 1.00 95.06 74 ALA A O 1
ATOM 574 N N . THR A 1 75 ? 21.009 -1.157 2.168 1.00 96.56 75 THR A N 1
ATOM 575 C CA . THR A 1 75 ? 21.882 -0.003 2.417 1.00 96.56 75 THR A CA 1
ATOM 576 C C . THR A 1 75 ? 21.079 1.264 2.745 1.00 96.56 75 THR A C 1
ATOM 578 O O . THR A 1 75 ? 19.988 1.453 2.193 1.00 96.56 75 THR A O 1
ATOM 581 N N . PRO A 1 76 ? 21.596 2.167 3.603 1.00 97.25 76 PRO A N 1
ATOM 582 C CA . PRO A 1 76 ? 20.979 3.473 3.849 1.00 97.25 76 PRO A CA 1
ATOM 583 C C . PRO A 1 76 ? 20.730 4.266 2.559 1.00 97.25 76 PRO A C 1
ATOM 585 O O . PRO A 1 76 ? 19.595 4.661 2.305 1.00 97.25 76 PRO A O 1
ATOM 588 N N . ALA A 1 77 ? 21.742 4.378 1.690 1.00 96.50 77 ALA A N 1
ATOM 589 C CA . ALA A 1 77 ? 21.633 5.069 0.403 1.00 96.50 77 ALA A CA 1
ATOM 590 C C . ALA A 1 77 ? 20.536 4.474 -0.497 1.00 96.50 77 ALA A C 1
ATOM 592 O O . ALA A 1 77 ? 19.794 5.192 -1.164 1.00 96.50 77 ALA A O 1
ATOM 593 N N . GLY A 1 78 ? 20.383 3.148 -0.496 1.00 95.44 78 GLY A N 1
ATOM 594 C CA . GLY A 1 78 ? 19.338 2.482 -1.263 1.00 95.44 78 GLY A CA 1
ATOM 595 C C . GLY A 1 78 ? 17.927 2.717 -0.704 1.00 95.44 78 GLY A C 1
ATOM 596 O O . GLY A 1 78 ? 16.983 2.909 -1.478 1.00 95.44 78 GLY A O 1
ATOM 597 N N . ARG A 1 79 ? 17.768 2.778 0.630 1.00 96.31 79 ARG A N 1
ATOM 598 C CA . ARG A 1 79 ? 16.504 3.192 1.273 1.00 96.31 79 ARG A CA 1
ATOM 599 C C . ARG A 1 79 ? 16.166 4.642 0.955 1.00 96.31 79 ARG A C 1
ATOM 601 O O . ARG A 1 79 ? 15.025 4.926 0.596 1.00 96.31 79 ARG A O 1
ATOM 608 N N . GLU A 1 80 ? 17.145 5.533 1.044 1.00 95.25 80 GLU A N 1
ATOM 609 C CA . GLU A 1 80 ? 16.971 6.947 0.729 1.00 95.25 80 GLU A CA 1
ATOM 610 C C . GLU A 1 80 ? 16.565 7.147 -0.733 1.00 95.25 80 GLU A C 1
ATOM 612 O O . GLU A 1 80 ? 15.554 7.793 -0.997 1.00 95.25 80 GLU A O 1
ATOM 617 N N . ALA A 1 81 ? 17.264 6.509 -1.676 1.00 95.06 81 ALA A N 1
ATOM 618 C CA . ALA A 1 81 ? 16.917 6.552 -3.094 1.00 95.06 81 ALA A CA 1
ATOM 619 C C . ALA A 1 81 ? 15.498 6.016 -3.361 1.00 95.06 81 ALA A C 1
ATOM 621 O O . ALA A 1 81 ? 14.753 6.583 -4.163 1.00 95.06 81 ALA A O 1
ATOM 622 N N . HIS A 1 82 ? 15.087 4.949 -2.665 1.00 92.75 82 HIS A N 1
ATOM 623 C CA . HIS A 1 82 ? 13.725 4.423 -2.759 1.00 92.75 82 HIS A CA 1
ATOM 624 C C . HIS A 1 82 ? 12.678 5.426 -2.253 1.00 92.75 82 HIS A C 1
ATOM 626 O O . HIS A 1 82 ? 11.682 5.670 -2.938 1.00 92.75 82 HIS A O 1
ATOM 632 N N . LEU A 1 83 ? 12.909 6.032 -1.085 1.00 93.12 83 LEU A N 1
ATOM 633 C CA . LEU A 1 83 ? 12.025 7.050 -0.517 1.00 93.12 83 LEU A CA 1
ATOM 634 C C . LEU A 1 83 ? 11.981 8.311 -1.384 1.00 93.12 83 LEU A C 1
ATOM 636 O O . LEU A 1 83 ? 10.903 8.860 -1.590 1.00 93.12 83 LEU A O 1
ATOM 640 N N . ALA A 1 84 ? 13.113 8.749 -1.937 1.00 95.62 84 ALA A N 1
ATOM 641 C CA . ALA A 1 84 ? 13.189 9.884 -2.851 1.00 95.62 84 ALA A CA 1
ATOM 642 C C . ALA A 1 84 ? 12.386 9.629 -4.135 1.00 95.62 84 ALA A C 1
ATOM 644 O O . ALA A 1 84 ? 11.566 10.461 -4.519 1.00 95.62 84 ALA A O 1
ATOM 645 N N . ALA A 1 85 ? 12.532 8.448 -4.747 1.00 93.75 85 ALA A N 1
ATOM 646 C CA . ALA A 1 85 ? 11.739 8.053 -5.911 1.00 93.75 85 ALA A CA 1
ATOM 647 C C . ALA A 1 85 ? 10.232 7.996 -5.596 1.00 93.75 85 ALA A C 1
ATOM 649 O O . ALA A 1 85 ? 9.403 8.419 -6.408 1.00 93.75 85 ALA A O 1
ATOM 650 N N . HIS A 1 86 ? 9.868 7.513 -4.403 1.00 93.56 86 HIS A N 1
ATOM 651 C CA . HIS A 1 86 ? 8.487 7.534 -3.927 1.00 93.56 86 HIS A CA 1
ATOM 652 C C . HIS A 1 86 ? 7.989 8.978 -3.766 1.00 93.56 86 HIS A C 1
ATOM 654 O O . HIS A 1 86 ? 6.981 9.336 -4.365 1.00 93.56 86 HIS A O 1
ATOM 660 N N . ARG A 1 87 ? 8.723 9.848 -3.058 1.00 95.25 87 ARG A N 1
ATOM 661 C CA . ARG A 1 87 ? 8.378 11.273 -2.902 1.00 95.25 87 ARG A CA 1
ATOM 662 C C . ARG A 1 87 ? 8.179 11.966 -4.250 1.00 95.25 87 ARG A C 1
ATOM 664 O O . ARG A 1 87 ? 7.143 12.592 -4.441 1.00 95.25 87 ARG A O 1
ATOM 671 N N . ALA A 1 88 ? 9.099 11.787 -5.197 1.00 94.75 88 ALA A N 1
ATOM 672 C CA . ALA A 1 88 ? 8.991 12.359 -6.540 1.00 94.75 88 ALA A CA 1
ATOM 673 C C . ALA A 1 88 ? 7.745 11.856 -7.289 1.00 94.75 88 ALA A C 1
ATOM 675 O O . ALA A 1 88 ? 7.023 12.638 -7.908 1.00 94.75 88 ALA A O 1
ATOM 676 N N . THR A 1 89 ? 7.441 10.558 -7.182 1.00 93.81 89 THR A N 1
ATOM 677 C CA . THR A 1 89 ? 6.235 9.975 -7.785 1.00 93.81 89 THR A CA 1
ATOM 678 C C . THR A 1 89 ? 4.970 10.615 -7.217 1.00 93.81 89 THR A C 1
ATOM 680 O O . THR A 1 89 ? 4.109 11.034 -7.985 1.00 93.81 89 THR A O 1
ATOM 683 N N . TYR A 1 90 ? 4.858 10.730 -5.892 1.00 91.88 90 TYR A N 1
ATOM 684 C CA . TYR A 1 90 ? 3.676 11.313 -5.250 1.00 91.88 90 TYR A CA 1
ATOM 685 C C . TYR A 1 90 ? 3.573 12.820 -5.468 1.00 91.88 90 TYR A C 1
ATOM 687 O O . TYR A 1 90 ? 2.464 13.315 -5.636 1.00 91.88 90 TYR A O 1
ATOM 695 N N . ALA A 1 91 ? 4.696 13.539 -5.515 1.00 92.88 91 ALA A N 1
ATOM 696 C CA . ALA A 1 91 ? 4.717 14.952 -5.878 1.00 92.88 91 ALA A CA 1
ATOM 697 C C . ALA A 1 91 ? 4.127 15.155 -7.280 1.00 92.88 91 ALA A C 1
ATOM 699 O O . ALA A 1 91 ? 3.196 15.938 -7.439 1.00 92.88 91 ALA A O 1
ATOM 700 N N . ARG A 1 92 ? 4.567 14.359 -8.267 1.00 93.62 92 ARG A N 1
ATOM 701 C CA . ARG A 1 92 ? 3.996 14.383 -9.622 1.00 93.62 92 ARG A CA 1
ATOM 702 C C . ARG A 1 92 ? 2.506 14.047 -9.625 1.00 93.62 92 ARG A C 1
ATOM 704 O O . ARG A 1 92 ? 1.736 14.743 -10.268 1.00 93.62 92 ARG A O 1
ATOM 711 N N . LEU A 1 93 ? 2.090 12.990 -8.922 1.00 92.44 93 LEU A N 1
ATOM 712 C CA . LEU A 1 93 ? 0.680 12.583 -8.904 1.00 92.44 93 LEU A CA 1
ATOM 713 C C . LEU A 1 93 ? -0.232 13.632 -8.247 1.00 92.44 93 LEU A C 1
ATOM 715 O O . LEU A 1 93 ? -1.370 13.778 -8.693 1.00 92.44 93 LEU A O 1
ATOM 719 N N . ARG A 1 94 ? 0.266 14.353 -7.230 1.00 90.75 94 ARG A N 1
ATOM 720 C CA . ARG A 1 94 ? -0.430 15.458 -6.546 1.00 90.75 94 ARG A CA 1
ATOM 721 C C . ARG A 1 94 ? -0.454 16.755 -7.350 1.00 90.75 94 ARG A C 1
ATOM 723 O O . ARG A 1 94 ? -1.383 17.527 -7.175 1.00 90.75 94 ARG A O 1
ATOM 730 N N . ALA A 1 95 ? 0.547 16.988 -8.196 1.00 93.25 95 ALA A N 1
ATOM 731 C CA . ALA A 1 95 ? 0.609 18.156 -9.072 1.00 93.25 95 ALA A CA 1
ATOM 732 C C . ALA A 1 95 ? -0.286 18.031 -10.318 1.00 93.25 95 ALA A C 1
ATOM 734 O O . ALA A 1 95 ? -0.418 18.999 -11.060 1.00 93.25 95 ALA A O 1
ATOM 735 N N . ARG A 1 96 ? -0.887 16.856 -10.560 1.00 94.06 96 ARG A N 1
ATOM 736 C CA . ARG A 1 96 ? -1.789 16.650 -11.695 1.00 94.06 96 ARG A CA 1
ATOM 737 C C . ARG A 1 96 ? -3.035 17.517 -11.582 1.00 94.06 96 ARG A C 1
ATOM 739 O O . ARG A 1 96 ? -3.660 17.609 -10.527 1.00 94.06 96 ARG A O 1
ATOM 746 N N . THR A 1 97 ? -3.439 18.049 -12.719 1.00 94.38 97 THR A N 1
ATOM 747 C CA . THR A 1 97 ? -4.753 18.642 -12.933 1.00 94.38 97 THR A CA 1
ATOM 748 C C . THR A 1 97 ? -5.840 17.564 -12.972 1.00 94.38 97 THR A C 1
ATOM 750 O O . THR A 1 97 ? -5.577 16.364 -13.095 1.00 94.38 97 THR A O 1
ATOM 753 N N . GLU A 1 98 ? -7.099 17.987 -12.883 1.00 89.25 98 GLU A N 1
ATOM 754 C CA . GLU A 1 98 ? -8.241 17.082 -13.039 1.00 89.25 98 GLU A CA 1
ATOM 755 C C . GLU A 1 98 ? -8.298 16.452 -14.436 1.00 89.25 98 GLU A C 1
ATOM 757 O O . GLU A 1 98 ? -8.480 15.242 -14.550 1.00 89.25 98 GLU A O 1
ATOM 762 N N . ALA A 1 99 ? -8.042 17.240 -15.483 1.00 92.00 99 ALA A N 1
ATOM 763 C CA . ALA A 1 99 ? -8.014 16.750 -16.857 1.00 92.00 99 ALA A CA 1
ATOM 764 C C . ALA A 1 99 ? -6.962 15.642 -17.059 1.00 92.00 99 ALA A C 1
ATOM 766 O O . ALA A 1 99 ? -7.236 14.637 -17.714 1.00 92.00 99 ALA A O 1
ATOM 767 N N . GLU A 1 100 ? -5.777 15.775 -16.453 1.00 93.31 100 GLU A N 1
ATOM 768 C CA . GLU A 1 100 ? -4.741 14.733 -16.499 1.00 93.31 100 GLU A CA 1
ATOM 769 C C . GLU A 1 100 ? -5.155 13.466 -15.742 1.00 93.31 100 GLU A C 1
ATOM 771 O O . GLU A 1 100 ? -4.881 12.356 -16.201 1.00 93.31 100 GLU A O 1
ATOM 776 N N . ALA A 1 101 ? -5.829 13.608 -14.597 1.00 89.56 101 ALA A N 1
ATOM 777 C CA . ALA A 1 101 ? -6.339 12.470 -13.837 1.00 89.56 101 ALA A CA 1
ATOM 778 C C . ALA A 1 101 ? -7.410 11.690 -14.621 1.00 89.56 101 ALA A C 1
ATOM 780 O O . ALA A 1 101 ? -7.391 10.457 -14.624 1.00 89.56 101 ALA A O 1
ATOM 781 N N . ASP A 1 102 ? -8.298 12.390 -15.326 1.00 87.56 102 ASP A N 1
ATOM 782 C CA . ASP A 1 102 ? -9.331 11.774 -16.162 1.00 87.56 102 ASP A CA 1
ATOM 783 C C . ASP A 1 102 ? -8.753 11.132 -17.422 1.00 87.56 102 ASP A C 1
ATOM 785 O O . ASP A 1 102 ? -9.135 10.011 -17.774 1.00 87.56 102 ASP A O 1
ATOM 789 N N . ALA A 1 103 ? -7.758 11.767 -18.047 1.00 91.25 103 ALA A N 1
ATOM 790 C CA . ALA A 1 103 ? -7.004 11.166 -19.141 1.00 91.25 103 ALA A CA 1
ATOM 791 C C . ALA A 1 103 ? -6.281 9.881 -18.695 1.00 91.25 103 ALA A C 1
ATOM 793 O O . ALA A 1 103 ? -6.307 8.871 -19.403 1.00 91.25 103 ALA A O 1
ATOM 794 N N . ASP A 1 104 ? -5.676 9.878 -17.502 1.00 91.69 104 ASP A N 1
ATOM 795 C CA . ASP A 1 104 ? -5.057 8.686 -16.918 1.00 91.69 104 ASP A CA 1
ATOM 796 C C . ASP A 1 104 ? -6.081 7.582 -16.640 1.00 91.69 104 ASP A C 1
ATOM 798 O O . ASP A 1 104 ? -5.804 6.410 -16.921 1.00 91.69 104 ASP A O 1
ATOM 802 N N . PHE A 1 105 ? -7.264 7.928 -16.123 1.00 90.88 105 PHE A N 1
ATOM 803 C CA . PHE A 1 105 ? -8.349 6.970 -15.935 1.00 90.88 105 PHE A CA 1
ATOM 804 C C . PHE A 1 105 ? -8.760 6.343 -17.266 1.00 90.88 105 PHE A C 1
ATOM 806 O O . PHE A 1 105 ? -8.741 5.117 -17.388 1.00 90.88 105 PHE A O 1
ATOM 813 N N . LEU A 1 106 ? -9.050 7.164 -18.278 1.00 91.19 106 LEU A N 1
ATOM 814 C CA . LEU A 1 106 ? -9.470 6.698 -19.597 1.00 91.19 106 LEU A CA 1
ATOM 815 C C . LEU A 1 106 ? -8.406 5.797 -20.238 1.00 91.19 106 LEU A C 1
ATOM 817 O O . LEU A 1 106 ? -8.718 4.721 -20.743 1.00 91.19 106 LEU A O 1
ATOM 821 N N . ARG A 1 107 ? -7.130 6.183 -20.141 1.00 93.75 107 ARG A N 1
ATOM 822 C CA . ARG A 1 107 ? -5.998 5.415 -20.675 1.00 93.75 107 ARG A CA 1
ATOM 823 C C . ARG A 1 107 ? -5.797 4.074 -19.968 1.00 93.75 107 ARG A C 1
ATOM 825 O O . ARG A 1 107 ?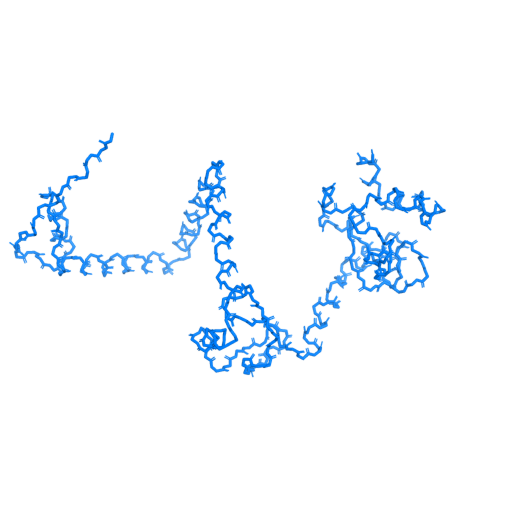 -5.433 3.092 -20.610 1.00 93.75 107 ARG A O 1
ATOM 832 N N . LEU A 1 108 ? -5.945 4.030 -18.643 1.00 90.44 108 LEU A N 1
ATOM 833 C CA . LEU A 1 108 ? -5.631 2.840 -17.840 1.00 90.44 108 LEU A CA 1
ATOM 834 C C . LEU A 1 108 ? -6.817 1.897 -17.656 1.00 90.44 108 LEU A C 1
ATOM 836 O O . LEU A 1 108 ? -6.613 0.703 -17.421 1.00 90.44 108 LEU A O 1
ATOM 840 N N . ARG A 1 109 ? -8.036 2.434 -17.671 1.00 88.94 109 ARG A N 1
ATOM 841 C CA . ARG A 1 109 ? -9.266 1.723 -17.306 1.00 88.94 109 ARG A CA 1
ATOM 842 C C . ARG A 1 109 ? -10.324 1.741 -18.403 1.00 88.94 109 ARG A C 1
ATOM 844 O O . ARG A 1 109 ? -11.209 0.899 -18.353 1.00 88.94 109 ARG A O 1
ATOM 851 N N . GLY A 1 110 ? -10.220 2.631 -19.387 1.00 91.62 110 GLY A N 1
ATOM 852 C CA . GLY A 1 110 ? -11.288 2.883 -20.349 1.00 91.62 110 GLY A CA 1
ATOM 853 C C . GLY A 1 110 ? -12.362 3.808 -19.773 1.00 91.62 110 GLY A C 1
ATOM 854 O O . GLY A 1 110 ? -12.117 4.558 -18.831 1.00 91.62 110 GLY A O 1
ATOM 855 N N . GLN A 1 111 ? -13.561 3.769 -20.355 1.00 91.44 111 GLN A N 1
ATOM 856 C CA . GLN A 1 111 ? -14.671 4.652 -19.970 1.00 91.44 111 GLN A CA 1
ATOM 857 C C . GLN A 1 111 ? -15.292 4.283 -18.618 1.00 91.44 111 GLN A C 1
ATOM 859 O O . GLN A 1 111 ? -15.815 5.148 -17.919 1.00 91.44 111 GLN A O 1
ATOM 864 N N . THR A 1 112 ? -15.232 3.006 -18.234 1.00 95.00 112 THR A N 1
ATOM 865 C CA . THR A 1 112 ? -15.847 2.494 -17.008 1.00 95.00 112 THR A CA 1
ATOM 866 C C . THR A 1 112 ? -14.922 1.528 -16.277 1.00 95.00 112 THR A C 1
ATOM 868 O O . THR A 1 112 ? -14.006 0.944 -16.855 1.00 95.00 112 THR A O 1
ATOM 871 N N . ARG A 1 113 ? -15.153 1.337 -14.974 1.00 93.81 113 ARG A N 1
ATOM 872 C CA . ARG A 1 113 ? -14.501 0.274 -14.197 1.00 93.81 113 ARG A CA 1
ATOM 873 C C . ARG A 1 113 ? -15.427 -0.287 -13.119 1.00 93.81 113 ARG A C 1
ATOM 875 O O . ARG A 1 113 ? -16.282 0.447 -12.619 1.00 93.81 113 ARG A O 1
ATOM 882 N N . PRO A 1 114 ? -15.235 -1.545 -12.690 1.00 95.62 114 PRO A N 1
ATOM 883 C CA . PRO A 1 114 ? -16.038 -2.116 -11.620 1.00 95.62 114 PRO A CA 1
ATOM 884 C C . PRO A 1 114 ? -15.658 -1.499 -10.270 1.00 95.62 114 PRO A C 1
ATOM 886 O O . PRO A 1 114 ? -14.481 -1.379 -9.917 1.00 95.62 114 PRO A O 1
ATOM 889 N N . CYS A 1 115 ? -16.659 -1.125 -9.479 1.00 93.94 115 CYS A N 1
ATOM 890 C CA . CYS A 1 115 ? -16.456 -0.659 -8.114 1.00 93.94 115 CYS A CA 1
ATOM 891 C C . CYS A 1 115 ? -16.017 -1.813 -7.203 1.00 93.94 115 CYS A C 1
ATOM 893 O O . CYS A 1 115 ? -16.757 -2.772 -7.013 1.00 93.94 115 CYS A O 1
ATOM 895 N N . ALA A 1 116 ? -14.886 -1.676 -6.503 1.00 90.00 116 ALA A N 1
ATOM 896 C CA . ALA A 1 116 ? -14.398 -2.704 -5.571 1.00 90.00 116 ALA A CA 1
ATOM 897 C C . ALA A 1 116 ? -15.309 -2.951 -4.346 1.00 90.00 116 ALA A C 1
ATOM 899 O O . ALA A 1 116 ? -15.023 -3.823 -3.532 1.00 90.00 116 ALA A O 1
ATOM 900 N N . GLY A 1 117 ? -16.358 -2.142 -4.156 1.00 87.25 117 GLY A N 1
ATOM 901 C CA . GLY A 1 117 ? -17.319 -2.283 -3.060 1.00 87.25 117 GLY A CA 1
ATOM 902 C C . GLY A 1 117 ? -18.650 -2.931 -3.452 1.00 87.25 117 GLY A C 1
ATOM 903 O O . GLY A 1 117 ? -19.238 -3.607 -2.618 1.00 87.25 117 GLY A O 1
ATOM 904 N N . CYS A 1 118 ? -19.152 -2.698 -4.667 1.00 90.50 118 CYS A N 1
ATOM 905 C CA . CYS A 1 118 ? -20.444 -3.234 -5.126 1.00 90.50 118 CYS A CA 1
ATOM 906 C C . CYS A 1 118 ? -20.378 -4.007 -6.448 1.00 90.50 118 CYS A C 1
ATOM 908 O O . CYS A 1 118 ? -21.391 -4.553 -6.854 1.00 90.50 118 CYS A O 1
ATOM 910 N N . GLY A 1 119 ? -19.232 -4.041 -7.129 1.00 91.06 119 GLY A N 1
ATOM 911 C CA . GLY A 1 119 ? -19.039 -4.742 -8.402 1.00 91.06 119 GLY A CA 1
ATOM 912 C C . GLY A 1 119 ? -19.532 -3.994 -9.643 1.00 91.06 119 GLY A C 1
ATOM 913 O O . GLY A 1 119 ? -19.052 -4.278 -10.733 1.00 91.06 119 GLY A O 1
ATOM 914 N N . GLU A 1 120 ? -20.423 -3.013 -9.493 1.00 94.62 120 GLU A N 1
ATOM 915 C CA . GLU A 1 120 ? -21.029 -2.296 -10.623 1.00 94.62 120 GLU A CA 1
ATOM 916 C C . GLU A 1 120 ? -19.995 -1.563 -11.489 1.00 94.62 120 GLU A C 1
ATOM 918 O O . GLU A 1 120 ? -19.101 -0.892 -10.957 1.00 94.62 120 GLU A O 1
ATOM 923 N N . LEU A 1 121 ? -20.137 -1.696 -12.812 1.00 95.56 121 LEU A N 1
ATOM 924 C CA . LEU A 1 121 ? -19.359 -0.974 -13.816 1.00 95.56 121 LEU A CA 1
ATOM 925 C C . LEU A 1 121 ? -19.833 0.474 -13.873 1.00 95.56 121 LEU A C 1
ATOM 927 O O . LEU A 1 121 ? -20.974 0.742 -14.229 1.00 95.56 121 LEU A O 1
ATOM 931 N N . LEU A 1 122 ? -18.952 1.399 -13.509 1.00 94.75 122 LEU A N 1
ATOM 932 C CA . LEU A 1 122 ? -19.295 2.808 -13.382 1.00 94.75 122 LEU A CA 1
ATOM 933 C C . LEU A 1 122 ? -18.305 3.701 -14.137 1.00 94.75 122 LEU A C 1
ATOM 935 O O . LEU A 1 122 ? -17.128 3.329 -14.240 1.00 94.75 122 LEU A O 1
ATOM 939 N N . PRO A 1 123 ? -18.753 4.869 -14.625 1.00 94.19 123 PRO A N 1
ATOM 940 C CA . PRO A 1 123 ? -17.882 5.882 -15.218 1.00 94.19 123 PRO A CA 1
ATOM 941 C C . PRO A 1 123 ? -16.926 6.516 -14.194 1.00 94.19 123 PRO A C 1
ATOM 943 O O . PRO A 1 123 ? -17.041 6.298 -12.985 1.00 94.19 123 PRO A O 1
ATOM 946 N N . ALA A 1 124 ? -15.931 7.266 -14.678 1.00 91.12 124 ALA A N 1
ATOM 947 C CA . ALA A 1 124 ? -14.853 7.844 -13.864 1.00 91.12 124 ALA A CA 1
ATOM 948 C C . ALA A 1 124 ? -15.343 8.813 -12.771 1.00 91.12 124 ALA A C 1
ATOM 950 O O . ALA A 1 124 ? -14.849 8.789 -11.639 1.00 91.12 124 ALA A O 1
ATOM 951 N N . ASP A 1 125 ? -16.331 9.639 -13.101 1.00 92.69 125 ASP A N 1
ATOM 952 C CA . ASP A 1 125 ? -16.966 10.637 -12.234 1.00 92.69 125 ASP A CA 1
ATOM 953 C C . ASP A 1 125 ? -17.712 10.013 -11.043 1.00 92.69 125 ASP A C 1
ATOM 955 O O . ASP A 1 125 ? -17.765 10.594 -9.958 1.00 92.69 125 ASP A O 1
ATOM 959 N N . ALA A 1 126 ? -18.174 8.768 -11.183 1.00 94.38 126 ALA A N 1
ATOM 960 C CA . ALA A 1 126 ? -18.775 8.002 -10.099 1.00 94.38 126 ALA A CA 1
ATOM 961 C C . ALA A 1 126 ? -17.768 7.600 -9.004 1.00 94.38 126 ALA A C 1
ATOM 963 O O . ALA A 1 126 ? -18.166 7.026 -7.984 1.00 94.38 126 ALA A O 1
ATOM 964 N N . PHE A 1 127 ? -16.469 7.864 -9.179 1.00 93.19 127 PHE A N 1
ATOM 965 C CA . PHE A 1 127 ? -15.420 7.613 -8.195 1.00 93.19 127 PHE A CA 1
ATOM 966 C C . PHE A 1 127 ? -14.847 8.929 -7.660 1.00 93.19 127 PHE A C 1
ATOM 968 O O . PHE A 1 127 ? -14.431 9.811 -8.412 1.00 93.19 127 PHE A O 1
ATOM 975 N N . SER A 1 128 ? -14.757 9.041 -6.332 1.00 92.06 128 SER A N 1
ATOM 976 C CA . SER A 1 128 ? -14.098 10.186 -5.695 1.00 92.06 128 SER A CA 1
ATOM 977 C C . SER A 1 128 ? -12.617 10.254 -6.074 1.00 92.06 128 SER A C 1
ATOM 979 O O . SER A 1 128 ? -11.992 9.230 -6.363 1.00 92.06 128 SER A O 1
ATOM 981 N N . ARG A 1 129 ? -12.042 11.456 -6.029 1.00 90.44 129 ARG A N 1
ATOM 982 C CA . ARG A 1 129 ? -10.633 11.677 -6.370 1.00 90.44 129 ARG A CA 1
ATOM 983 C C . ARG A 1 129 ? -9.691 10.976 -5.387 1.00 90.44 129 ARG A C 1
ATOM 985 O O . ARG A 1 129 ? -9.939 10.917 -4.181 1.00 90.44 129 ARG A O 1
ATOM 992 N N . ASP A 1 130 ? -8.603 10.447 -5.930 1.00 91.81 130 ASP A N 1
ATOM 993 C CA . ASP A 1 130 ? -7.465 9.916 -5.189 1.00 91.81 130 ASP A CA 1
ATOM 994 C C . ASP A 1 130 ? -6.173 10.356 -5.880 1.00 91.81 130 ASP A C 1
ATOM 996 O O . ASP A 1 130 ? -5.683 9.704 -6.803 1.00 91.81 130 ASP A O 1
ATOM 1000 N N . TRP A 1 131 ? -5.605 11.465 -5.405 1.00 88.62 131 TRP A N 1
ATOM 1001 C CA . TRP A 1 131 ? -4.365 12.034 -5.940 1.00 88.62 131 TRP A CA 1
ATOM 1002 C C . TRP A 1 131 ? -3.148 11.125 -5.764 1.00 88.62 131 TRP A C 1
ATOM 1004 O O . TRP A 1 131 ? -2.089 11.408 -6.313 1.00 88.62 131 TRP A O 1
ATOM 1014 N N . THR A 1 132 ? -3.277 10.033 -5.012 1.00 89.19 132 THR A N 1
ATOM 1015 C CA . THR A 1 132 ? -2.221 9.031 -4.851 1.00 89.19 132 THR A CA 1
ATOM 1016 C C . THR A 1 132 ? -2.392 7.831 -5.782 1.00 89.19 132 THR A C 1
ATOM 1018 O O . THR A 1 132 ? -1.438 7.086 -6.011 1.00 89.19 132 THR A O 1
ATOM 1021 N N . ALA A 1 133 ? -3.579 7.649 -6.368 1.00 92.00 133 ALA A N 1
ATOM 1022 C CA . ALA A 1 133 ? -3.842 6.580 -7.317 1.00 92.00 133 ALA A CA 1
ATOM 1023 C C . ALA A 1 133 ? -3.293 6.926 -8.706 1.00 92.00 133 ALA A C 1
ATOM 1025 O O . ALA A 1 133 ? -3.394 8.059 -9.180 1.00 92.00 133 ALA A O 1
ATOM 1026 N N . LEU A 1 134 ? -2.762 5.920 -9.405 1.00 91.00 134 LEU A N 1
ATOM 1027 C CA . LEU A 1 134 ? -2.258 6.098 -10.768 1.00 91.00 134 LEU A CA 1
ATOM 1028 C C . LEU A 1 134 ? -3.367 6.560 -11.729 1.00 91.00 134 LEU A C 1
ATOM 1030 O O . LEU A 1 134 ? -3.115 7.418 -12.559 1.00 91.00 134 LEU A O 1
ATOM 1034 N N . ASP A 1 135 ? -4.591 6.055 -11.562 1.00 91.44 135 ASP A N 1
ATOM 1035 C CA . ASP A 1 135 ? -5.773 6.457 -12.339 1.00 91.44 135 ASP A CA 1
ATOM 1036 C C . ASP A 1 135 ? -6.563 7.618 -11.704 1.00 91.44 135 ASP A C 1
ATOM 1038 O O . ASP A 1 135 ? -7.699 7.866 -12.087 1.00 91.44 135 ASP A O 1
ATOM 1042 N N . GLY A 1 136 ? -5.999 8.296 -10.695 1.00 91.56 136 GLY A N 1
ATOM 1043 C CA . GLY A 1 136 ? -6.567 9.510 -10.092 1.00 91.56 136 GLY A CA 1
ATOM 1044 C C . GLY A 1 136 ? -7.876 9.327 -9.311 1.00 91.56 136 GLY A C 1
ATOM 1045 O O . GLY A 1 136 ? -8.429 10.304 -8.800 1.00 91.56 136 GLY A O 1
ATOM 1046 N N . ARG A 1 137 ? -8.398 8.099 -9.194 1.00 93.81 137 ARG A N 1
ATOM 1047 C CA . ARG A 1 137 ? -9.750 7.826 -8.685 1.00 93.81 137 ARG A CA 1
ATOM 1048 C C . ARG A 1 137 ? -9.746 6.703 -7.637 1.00 93.81 137 ARG A C 1
ATOM 1050 O O . ARG A 1 137 ? -9.165 5.638 -7.844 1.00 93.81 137 ARG A O 1
ATOM 1057 N N . GLN A 1 138 ? -10.508 6.858 -6.556 1.00 93.12 138 GLN A N 1
ATOM 1058 C CA . GLN A 1 138 ? -10.706 5.858 -5.490 1.00 93.12 138 GLN A CA 1
ATOM 1059 C C . GLN A 1 138 ? -11.259 4.532 -6.020 1.00 93.12 138 GLN A C 1
ATOM 1061 O O . GLN A 1 138 ? -12.238 4.538 -6.748 1.00 93.12 138 GLN A O 1
ATOM 1066 N N . ARG A 1 139 ? -10.757 3.369 -5.581 1.00 93.38 139 ARG A N 1
ATOM 1067 C CA . ARG A 1 139 ? -11.217 2.043 -6.078 1.00 93.38 139 ARG A CA 1
ATOM 1068 C C . ARG A 1 139 ? -12.710 1.737 -5.864 1.00 93.38 139 ARG A C 1
ATOM 1070 O O . ARG A 1 139 ? -13.229 0.767 -6.414 1.00 93.38 139 ARG A O 1
ATOM 1077 N N . ARG A 1 140 ? -13.394 2.508 -5.020 1.00 92.69 140 ARG A N 1
ATOM 1078 C CA . ARG A 1 140 ? -14.815 2.356 -4.692 1.00 92.69 140 ARG A CA 1
ATOM 1079 C C . ARG A 1 140 ? -15.567 3.596 -5.139 1.00 92.69 140 ARG A C 1
ATOM 1081 O O . ARG A 1 140 ? -15.066 4.704 -4.979 1.00 92.69 140 ARG A O 1
ATOM 1088 N N . CYS A 1 141 ? -16.767 3.393 -5.669 1.00 93.44 141 CYS A N 1
ATOM 1089 C CA . CYS A 1 141 ? -17.617 4.496 -6.089 1.00 93.44 141 CYS A CA 1
ATOM 1090 C C . CYS A 1 141 ? -17.965 5.423 -4.915 1.00 93.44 141 CYS A C 1
ATOM 1092 O O . CYS A 1 141 ? -17.980 5.007 -3.751 1.00 93.44 141 CYS A O 1
ATOM 1094 N N . ALA A 1 142 ? -18.272 6.673 -5.246 1.00 91.31 142 ALA A N 1
ATOM 1095 C CA . ALA A 1 142 ? -18.621 7.741 -4.320 1.00 91.31 142 ALA A CA 1
ATOM 1096 C C . ALA A 1 142 ? -19.961 7.502 -3.603 1.00 91.31 142 ALA A C 1
ATOM 1098 O O . ALA A 1 142 ? -20.243 8.162 -2.604 1.00 91.31 142 ALA A O 1
ATOM 1099 N N . ARG A 1 143 ? -20.771 6.530 -4.058 1.00 90.81 143 ARG A N 1
ATOM 1100 C CA . ARG A 1 143 ? -22.039 6.174 -3.412 1.00 90.81 143 ARG A CA 1
ATOM 1101 C C . ARG A 1 143 ? -21.808 5.848 -1.936 1.00 90.81 143 ARG A C 1
ATOM 1103 O O . ARG A 1 143 ? -20.996 4.984 -1.584 1.00 90.81 143 ARG A O 1
ATOM 1110 N N . ASN A 1 144 ? -22.584 6.507 -1.074 1.00 72.00 144 ASN A N 1
ATOM 1111 C CA . ASN A 1 144 ? -22.475 6.437 0.386 1.00 72.00 144 ASN A CA 1
ATOM 1112 C C . ASN A 1 144 ? -22.406 4.998 0.920 1.00 72.00 144 ASN A C 1
ATOM 1114 O O . ASN A 1 144 ? -21.631 4.714 1.833 1.00 72.00 144 ASN A O 1
ATOM 1118 N N . GLY A 1 145 ? -23.138 4.064 0.309 1.00 70.00 145 GLY A N 1
ATOM 1119 C CA . GLY A 1 145 ? -23.110 2.654 0.687 1.00 70.00 145 GLY A CA 1
ATOM 1120 C C . GLY A 1 145 ? -21.748 1.975 0.498 1.00 70.00 145 GLY A C 1
ATOM 1121 O O . GLY A 1 145 ? -21.388 1.134 1.311 1.00 70.00 145 GLY A O 1
ATOM 1122 N N . CYS A 1 146 ? -20.960 2.308 -0.527 1.00 80.50 146 CYS A N 1
ATOM 1123 C CA . CYS A 1 146 ? -19.662 1.662 -0.780 1.00 80.50 146 CYS A CA 1
ATOM 1124 C C . CYS A 1 146 ? -18.521 2.281 0.032 1.00 80.50 146 CYS A C 1
ATOM 1126 O O . CYS A 1 146 ? -17.635 1.551 0.493 1.00 80.50 146 CYS A O 1
ATOM 1128 N N . ARG A 1 147 ? -18.570 3.602 0.255 1.00 69.44 147 ARG A N 1
ATOM 1129 C CA . ARG A 1 147 ? -17.609 4.323 1.102 1.00 69.44 147 ARG A CA 1
ATOM 1130 C C . ARG A 1 147 ? -17.808 3.978 2.584 1.00 69.44 147 ARG A C 1
ATOM 1132 O O . ARG A 1 147 ? -16.841 3.644 3.265 1.00 69.44 147 ARG A O 1
ATOM 1139 N N . LYS A 1 148 ? -19.062 3.944 3.063 1.00 63.31 148 LYS A N 1
ATOM 1140 C CA . LYS A 1 148 ? -19.398 3.592 4.457 1.00 63.31 148 LYS A CA 1
ATOM 1141 C C . LYS A 1 148 ? -19.250 2.096 4.758 1.00 63.31 148 LYS A C 1
ATOM 1143 O O . LYS A 1 148 ? -18.832 1.762 5.863 1.00 63.31 148 LYS A O 1
ATOM 1148 N N . ARG A 1 149 ? -19.506 1.188 3.798 1.00 55.78 149 ARG A N 1
ATOM 1149 C CA . ARG A 1 149 ? -19.335 -0.270 4.004 1.00 55.78 149 ARG A CA 1
ATOM 1150 C C . ARG A 1 149 ? -17.920 -0.651 4.450 1.00 55.78 149 ARG A C 1
ATOM 1152 O O . ARG A 1 149 ? -17.792 -1.569 5.244 1.00 55.78 149 ARG A O 1
ATOM 1159 N N . HIS A 1 150 ? -16.873 0.065 4.026 1.00 53.38 150 HIS A N 1
ATOM 1160 C CA . HIS A 1 150 ? -15.510 -0.200 4.517 1.00 53.38 150 HIS A CA 1
ATOM 1161 C C . HIS A 1 150 ? -15.298 0.237 5.970 1.00 53.38 150 HIS A C 1
ATOM 1163 O O . HIS A 1 150 ? -14.597 -0.436 6.717 1.00 53.38 150 HIS A O 1
ATOM 1169 N N . ARG A 1 151 ? -15.930 1.346 6.376 1.00 55.47 151 ARG A N 1
ATOM 1170 C CA . ARG A 1 151 ? -15.917 1.808 7.770 1.00 55.47 151 ARG A CA 1
ATOM 1171 C C . ARG A 1 151 ? -16.685 0.837 8.671 1.00 55.47 151 ARG A C 1
ATOM 1173 O O . ARG A 1 151 ? -16.212 0.511 9.747 1.00 55.47 151 ARG A O 1
ATOM 1180 N N . LYS A 1 152 ? -17.820 0.308 8.193 1.00 52.22 152 LYS A N 1
ATOM 1181 C CA . LYS A 1 152 ? -18.664 -0.642 8.941 1.00 52.22 152 LYS A CA 1
ATOM 1182 C C . LYS A 1 152 ? -18.088 -2.065 9.006 1.00 52.22 152 LYS A C 1
ATOM 1184 O O . LYS A 1 152 ? -18.228 -2.713 10.033 1.00 52.22 152 LYS A O 1
ATOM 1189 N N . LEU A 1 153 ? -17.397 -2.529 7.956 1.00 49.84 153 LEU A N 1
ATOM 1190 C CA . LEU A 1 153 ? -16.703 -3.832 7.936 1.00 49.84 153 LEU A CA 1
ATOM 1191 C C . LEU A 1 153 ? -15.509 -3.908 8.904 1.00 49.84 153 LEU A C 1
ATOM 1193 O O . LEU A 1 153 ? -15.028 -5.003 9.165 1.00 49.84 153 LEU A O 1
ATOM 1197 N N . LYS A 1 154 ? -15.042 -2.775 9.449 1.00 50.59 154 LYS A N 1
ATOM 1198 C CA . LYS A 1 154 ? -13.967 -2.743 10.452 1.00 50.59 154 LYS A CA 1
ATOM 1199 C C . LYS A 1 154 ? -14.405 -3.082 11.879 1.00 50.59 154 LYS A C 1
ATOM 1201 O O . LYS A 1 154 ? -13.540 -3.212 12.735 1.00 50.59 154 LYS A O 1
ATOM 1206 N N . ARG A 1 155 ? -15.696 -3.318 12.136 1.00 60.38 155 ARG A N 1
ATOM 1207 C CA . ARG A 1 155 ? -16.072 -4.206 13.244 1.00 60.38 155 ARG A CA 1
ATOM 1208 C C . ARG A 1 155 ? -16.025 -5.623 12.699 1.00 60.38 155 ARG A C 1
ATOM 1210 O O . ARG A 1 155 ? -17.057 -6.191 12.344 1.00 60.38 155 ARG A O 1
ATOM 1217 N N . ASP A 1 156 ? -14.805 -6.132 12.527 1.00 73.12 156 ASP A N 1
ATOM 1218 C CA . ASP A 1 156 ? -14.597 -7.551 12.258 1.00 73.12 156 ASP A CA 1
ATOM 1219 C C . ASP A 1 156 ? -15.418 -8.310 13.306 1.00 73.12 156 ASP A C 1
ATOM 1221 O O . ASP A 1 156 ? -15.307 -8.024 14.500 1.00 73.12 156 ASP A O 1
ATOM 1225 N N . LYS A 1 157 ? -16.293 -9.227 12.876 1.00 82.94 157 LYS A N 1
ATOM 1226 C CA . LYS A 1 157 ? -17.092 -10.037 13.806 1.00 82.94 157 LYS A CA 1
ATOM 1227 C C . LYS A 1 157 ? -16.191 -10.705 14.847 1.00 82.94 157 LYS A C 1
ATOM 1229 O O . LYS A 1 157 ? -16.607 -10.849 15.989 1.00 82.94 157 LYS A O 1
ATOM 1234 N N . LYS A 1 158 ? -14.955 -11.048 14.465 1.00 88.12 158 LYS A N 1
ATOM 1235 C CA . LYS A 1 158 ? -13.941 -11.598 15.365 1.00 88.12 158 LYS A CA 1
ATOM 1236 C C . LYS A 1 158 ? -13.488 -10.597 16.422 1.00 88.12 158 LYS A C 1
ATOM 1238 O O . LYS A 1 158 ? -13.331 -10.981 17.570 1.00 88.12 158 LYS A O 1
ATOM 1243 N N . LEU A 1 159 ? -13.316 -9.331 16.054 1.00 91.19 159 LEU A N 1
ATOM 1244 C CA . LEU A 1 159 ? -12.901 -8.283 16.981 1.00 91.19 159 LEU A CA 1
ATOM 1245 C C . LEU A 1 159 ? -14.031 -7.913 17.948 1.00 91.19 159 LEU A C 1
ATOM 1247 O O . LEU A 1 159 ? -13.804 -7.801 19.145 1.00 91.19 159 LEU A O 1
ATOM 1251 N N . ALA A 1 160 ? -15.267 -7.816 17.450 1.00 91.56 160 ALA A N 1
ATOM 1252 C CA . ALA A 1 160 ? -16.430 -7.638 18.315 1.00 91.56 160 ALA A CA 1
ATOM 1253 C C . ALA A 1 160 ? -16.587 -8.813 19.298 1.00 91.56 160 ALA A C 1
ATOM 1255 O O . ALA A 1 160 ? -16.808 -8.580 20.479 1.00 91.56 160 ALA A O 1
ATOM 1256 N N . ALA A 1 161 ? -16.413 -10.055 18.830 1.00 93.00 161 ALA A N 1
ATOM 1257 C CA . ALA A 1 161 ? -16.431 -11.237 19.692 1.00 93.00 161 ALA A CA 1
ATOM 1258 C C . ALA A 1 161 ? -15.280 -11.236 20.714 1.00 93.00 161 ALA A C 1
ATOM 1260 O O . ALA A 1 161 ? -15.505 -11.577 21.870 1.00 93.00 161 ALA A O 1
ATOM 1261 N N . HIS A 1 162 ? -14.076 -10.817 20.310 1.00 94.19 162 HIS A N 1
ATOM 1262 C CA . HIS A 1 162 ? -12.923 -10.664 21.200 1.00 94.19 162 HIS A CA 1
ATOM 1263 C C . HIS A 1 162 ? -13.206 -9.668 22.331 1.00 94.19 162 HIS A C 1
ATOM 1265 O O . HIS A 1 162 ? -12.990 -9.993 23.493 1.00 94.19 162 HIS A O 1
ATOM 1271 N N . TRP A 1 163 ? -13.765 -8.500 22.007 1.00 95.56 163 TRP A N 1
ATOM 1272 C CA . TRP A 1 163 ? -14.168 -7.504 23.001 1.00 95.56 163 TRP A CA 1
ATOM 1273 C C . TRP A 1 163 ? -15.256 -8.022 23.934 1.00 95.56 163 TRP A C 1
ATOM 1275 O O . TRP A 1 163 ? -15.112 -7.924 25.147 1.00 95.56 163 TRP A O 1
ATOM 1285 N N . THR A 1 164 ? -16.305 -8.646 23.395 1.00 96.19 164 THR A N 1
ATOM 1286 C CA . THR A 1 164 ? -17.365 -9.231 24.227 1.00 96.19 164 THR A CA 1
ATOM 1287 C C . THR A 1 164 ? -16.819 -10.304 25.174 1.00 96.19 164 THR A C 1
ATOM 1289 O O . THR A 1 164 ? -17.231 -10.346 26.328 1.00 96.19 164 THR A O 1
ATOM 1292 N N . ALA A 1 165 ? -15.851 -11.118 24.736 1.00 96.50 165 ALA A N 1
ATOM 1293 C CA . ALA A 1 165 ? -15.188 -12.104 25.593 1.00 96.50 165 ALA A CA 1
ATOM 1294 C C . ALA A 1 165 ? -14.361 -11.474 26.733 1.00 96.50 165 ALA A C 1
ATOM 1296 O O . ALA A 1 165 ? -14.141 -12.126 27.747 1.00 96.50 165 ALA A O 1
ATOM 1297 N N . GLN A 1 166 ? -13.938 -10.216 26.587 1.00 96.06 166 GLN A N 1
ATOM 1298 C CA . GLN A 1 166 ? -13.258 -9.424 27.622 1.00 96.06 166 GLN A CA 1
ATOM 1299 C C . GLN A 1 166 ? -14.222 -8.554 28.447 1.00 96.06 166 GLN A C 1
ATOM 1301 O O . GLN A 1 166 ? -13.780 -7.726 29.235 1.00 96.06 166 GLN A O 1
ATOM 1306 N N . GLY A 1 167 ? -15.539 -8.684 28.247 1.00 96.75 167 GLY A N 1
ATOM 1307 C CA . GLY A 1 167 ? -16.529 -7.835 28.918 1.00 96.75 167 GLY A CA 1
ATOM 1308 C C . GLY A 1 167 ? -16.627 -6.411 28.356 1.00 96.75 167 GLY A C 1
ATOM 1309 O O . GLY A 1 167 ? -17.229 -5.542 28.980 1.00 96.75 167 GLY A O 1
ATOM 1310 N N . ILE A 1 168 ? -16.070 -6.155 27.169 1.00 96.69 168 ILE A N 1
ATOM 1311 C CA . ILE A 1 168 ? -16.140 -4.862 26.483 1.00 96.69 168 ILE A CA 1
ATOM 1312 C C . ILE A 1 168 ? -17.337 -4.850 25.522 1.00 96.69 168 ILE A C 1
ATOM 1314 O O . ILE A 1 168 ? -17.421 -5.671 24.602 1.00 96.69 168 ILE A O 1
ATOM 1318 N N . ASP A 1 169 ? -18.248 -3.881 25.676 1.00 96.25 169 ASP A N 1
ATOM 1319 C CA . ASP A 1 169 ? -19.346 -3.684 24.721 1.00 96.25 169 ASP A CA 1
ATOM 1320 C C . ASP A 1 169 ? -18.818 -3.065 23.406 1.00 96.25 169 ASP A C 1
ATOM 1322 O O . ASP A 1 169 ? -18.387 -1.909 23.390 1.00 96.25 169 ASP A O 1
ATOM 1326 N N . PRO A 1 170 ? -18.904 -3.770 22.258 1.00 95.00 170 PRO A N 1
ATOM 1327 C CA . PRO A 1 170 ? -18.437 -3.269 20.961 1.00 95.00 170 PRO A CA 1
ATOM 1328 C C . PRO A 1 170 ? -19.204 -2.039 20.437 1.00 95.00 170 PRO A C 1
ATOM 1330 O O . PRO A 1 170 ? -18.848 -1.487 19.386 1.00 95.00 170 PRO A O 1
ATOM 1333 N N . LYS A 1 171 ? -20.313 -1.652 21.076 1.00 94.62 171 LYS A N 1
ATOM 1334 C CA . LYS A 1 171 ? -21.157 -0.515 20.684 1.00 94.62 171 LYS A CA 1
ATOM 1335 C C . LYS A 1 171 ? -20.880 0.745 21.495 1.00 94.62 171 LYS A C 1
ATOM 1337 O O . LYS A 1 171 ? -21.329 1.807 21.066 1.00 94.62 171 LYS A O 1
ATOM 1342 N N . VAL A 1 172 ? -20.137 0.651 22.592 1.00 96.44 172 VAL A N 1
ATOM 1343 C CA . VAL A 1 172 ? -19.892 1.754 23.526 1.00 96.44 172 VAL A CA 1
ATOM 1344 C C . VAL A 1 172 ? -18.403 2.100 23.535 1.00 96.44 172 VAL A C 1
ATOM 1346 O O . VAL A 1 172 ? -17.545 1.234 23.389 1.00 96.44 172 VAL A O 1
ATOM 1349 N N . CYS A 1 173 ? -18.075 3.389 23.634 1.00 97.56 173 CYS A N 1
ATOM 1350 C CA . CYS A 1 173 ? -16.691 3.843 23.728 1.00 97.56 173 CYS A CA 1
ATOM 1351 C C . CYS A 1 173 ? -16.045 3.333 25.020 1.00 97.56 173 CYS A C 1
ATOM 1353 O O . CYS A 1 173 ? -16.519 3.669 26.102 1.00 97.56 173 CYS A O 1
ATOM 1355 N N . ILE A 1 174 ? -14.925 2.614 24.917 1.00 97.88 174 ILE A N 1
ATOM 1356 C CA . ILE A 1 174 ? -14.257 2.005 26.076 1.00 97.88 174 ILE A CA 1
ATOM 1357 C C . ILE A 1 174 ? -13.773 3.030 27.115 1.00 97.88 174 ILE A C 1
ATOM 1359 O O . ILE A 1 174 ? -13.705 2.737 28.309 1.00 97.88 174 ILE A O 1
ATOM 1363 N N . TYR A 1 175 ? -13.454 4.248 26.670 1.00 97.88 175 TYR A N 1
ATOM 1364 C CA . TYR A 1 175 ? -12.886 5.284 27.528 1.00 97.88 175 TYR A CA 1
ATOM 1365 C C . TYR A 1 175 ? -13.962 5.983 28.359 1.00 97.88 175 TYR A C 1
ATOM 1367 O O . TYR A 1 175 ? -13.942 5.888 29.584 1.00 97.88 175 TYR A O 1
ATOM 1375 N N . CYS A 1 176 ? -14.919 6.644 27.698 1.00 97.75 176 CYS A N 1
ATOM 1376 C CA . CYS A 1 176 ? -15.942 7.434 28.387 1.00 97.75 176 CYS A CA 1
ATOM 1377 C C . CYS A 1 176 ? -17.172 6.632 28.820 1.00 97.75 176 CYS A C 1
ATOM 1379 O O . CYS A 1 176 ? -17.942 7.135 29.625 1.00 97.75 176 CYS A O 1
ATOM 1381 N N . LEU A 1 177 ? -17.405 5.439 28.260 1.00 97.19 177 LEU A N 1
ATOM 1382 C CA . LEU A 1 177 ? -18.610 4.615 28.442 1.00 97.19 177 LEU A CA 1
ATOM 1383 C C . LEU A 1 177 ? -19.968 5.272 28.122 1.00 97.19 177 LEU A C 1
ATOM 1385 O O . LEU A 1 177 ? -20.987 4.591 28.128 1.00 97.19 177 LEU A O 1
ATOM 1389 N N . THR A 1 178 ? -20.010 6.566 27.811 1.00 97.25 178 THR A N 1
ATOM 1390 C CA . THR A 1 178 ? -21.259 7.282 27.518 1.00 97.25 178 THR A CA 1
ATOM 1391 C C . THR A 1 178 ? -21.582 7.286 26.028 1.00 97.25 178 THR A C 1
ATOM 1393 O O . THR A 1 178 ? -22.723 7.085 25.624 1.00 97.25 178 THR A O 1
ATOM 1396 N N . ASN A 1 179 ? -20.577 7.540 25.187 1.00 96.69 179 ASN A N 1
ATOM 1397 C CA . ASN A 1 179 ? -20.788 7.752 23.758 1.00 96.69 179 ASN A CA 1
ATOM 1398 C C . ASN A 1 179 ? -20.756 6.436 22.970 1.00 96.69 179 ASN A C 1
ATOM 1400 O O . ASN A 1 179 ? -19.995 5.526 23.324 1.00 96.69 179 ASN A O 1
ATOM 1404 N N . PRO A 1 180 ? -21.492 6.347 21.846 1.00 94.88 180 PRO A N 1
ATOM 1405 C CA . PRO A 1 180 ? -21.389 5.202 20.957 1.00 94.88 180 PRO A CA 1
ATOM 1406 C C . PRO A 1 180 ? -19.967 5.078 20.404 1.00 94.88 180 PRO A C 1
ATOM 1408 O O . PRO A 1 180 ? -19.310 6.066 20.073 1.00 94.88 180 PRO A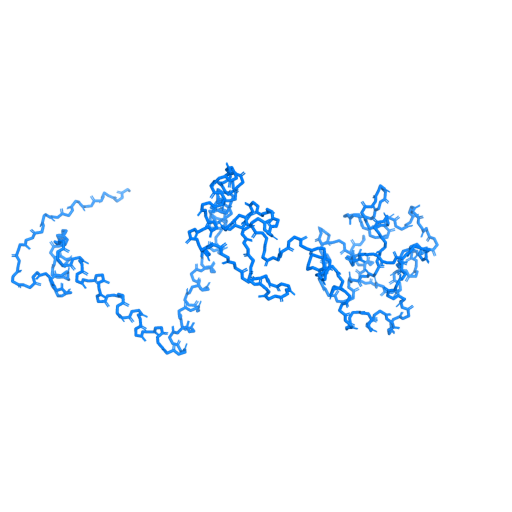 O 1
ATOM 1411 N N . ALA A 1 181 ? -19.488 3.844 20.272 1.00 94.56 181 ALA A N 1
ATOM 1412 C CA . ALA A 1 181 ? -18.247 3.576 19.567 1.00 94.56 181 ALA A CA 1
ATOM 1413 C C . ALA A 1 181 ? -18.447 3.857 18.075 1.00 94.56 181 ALA A C 1
ATOM 1415 O O . ALA A 1 181 ? -19.288 3.239 17.429 1.00 94.56 181 ALA A O 1
ATOM 1416 N N . GLU A 1 182 ? -17.673 4.757 17.493 1.00 91.75 182 GLU A N 1
ATOM 1417 C CA . GLU A 1 182 ? -17.776 5.140 16.080 1.00 91.75 182 GLU A CA 1
ATOM 1418 C C . GLU A 1 182 ? -16.555 4.710 15.275 1.00 91.75 182 GLU A C 1
ATOM 1420 O O . GLU A 1 182 ? -16.648 4.469 14.068 1.00 91.75 182 GLU A O 1
ATOM 1425 N N . ASP A 1 183 ? -15.423 4.588 15.959 1.00 91.12 183 ASP A N 1
ATOM 1426 C CA . ASP A 1 183 ? -14.121 4.311 15.394 1.00 91.12 183 ASP A CA 1
ATOM 1427 C C . ASP A 1 183 ? -13.463 3.124 16.124 1.00 91.12 183 ASP A C 1
ATOM 1429 O O . ASP A 1 183 ? -13.852 2.712 17.222 1.00 91.12 183 ASP A O 1
ATOM 1433 N N . LEU A 1 184 ? -12.476 2.542 15.449 1.00 91.94 184 LEU A N 1
ATOM 1434 C CA . LEU A 1 184 ? -11.633 1.467 15.952 1.00 91.94 184 LEU A CA 1
ATOM 1435 C C . LEU A 1 184 ? -10.264 2.092 16.231 1.00 91.94 184 LEU A C 1
ATOM 1437 O O . LEU A 1 184 ? -9.652 2.611 15.295 1.00 91.94 184 LEU A O 1
ATOM 1441 N N . GLU A 1 185 ? -9.833 2.085 17.487 1.00 93.69 185 GLU A N 1
ATOM 1442 C CA . GLU A 1 185 ? -8.668 2.836 17.964 1.00 93.69 185 GLU A CA 1
ATOM 1443 C C . GLU A 1 185 ? -7.578 1.909 18.481 1.00 93.69 185 GLU A C 1
ATOM 1445 O O . GLU A 1 185 ? -7.871 0.874 19.078 1.00 93.69 185 GLU A O 1
ATOM 1450 N N . HIS A 1 186 ? -6.324 2.308 18.278 1.00 96.31 186 HIS A N 1
ATOM 1451 C CA . HIS A 1 186 ? -5.191 1.690 18.952 1.00 96.31 186 HIS A CA 1
ATOM 1452 C C . HIS A 1 186 ? -5.073 2.239 20.373 1.00 96.31 186 HIS A C 1
ATOM 1454 O O . HIS A 1 186 ? -4.856 3.441 20.546 1.00 96.31 186 HIS A O 1
ATOM 1460 N N . VAL A 1 187 ? -5.188 1.376 21.387 1.00 97.19 187 VAL A N 1
ATOM 1461 C CA . VAL A 1 187 ? -5.067 1.795 22.793 1.00 97.19 187 VAL A CA 1
ATOM 1462 C C . VAL A 1 187 ? -3.684 2.402 23.024 1.00 97.19 187 VAL A C 1
ATOM 1464 O O . VAL A 1 187 ? -3.593 3.554 23.446 1.00 97.19 187 VAL A O 1
ATOM 1467 N N . MET A 1 188 ? -2.627 1.681 22.636 1.00 97.12 188 MET A N 1
ATOM 1468 C CA . MET A 1 188 ? -1.282 2.224 22.467 1.00 97.12 188 MET A CA 1
ATOM 1469 C C . MET A 1 188 ? -1.117 2.793 21.051 1.00 97.12 188 MET A C 1
ATOM 1471 O O . MET A 1 188 ? -1.202 2.019 20.091 1.00 97.12 188 MET A O 1
ATOM 1475 N N . PRO A 1 189 ? -0.855 4.102 20.869 1.00 95.94 189 PRO A N 1
ATOM 1476 C CA . PRO A 1 189 ? -0.620 4.680 19.550 1.00 95.94 189 PRO A CA 1
ATOM 1477 C C . PRO A 1 189 ? 0.525 3.999 18.790 1.00 95.94 189 PRO A C 1
ATOM 1479 O O . PRO A 1 189 ? 1.568 3.675 19.356 1.00 95.94 189 PRO A O 1
ATOM 1482 N N . LYS A 1 190 ? 0.395 3.883 17.462 1.00 94.31 190 LYS A N 1
ATOM 1483 C CA . LYS A 1 190 ? 1.481 3.370 16.602 1.00 94.31 190 LYS A CA 1
ATOM 1484 C C . LYS A 1 190 ? 2.761 4.197 16.678 1.00 94.31 190 LYS A C 1
ATOM 1486 O O . LYS A 1 190 ? 3.848 3.649 16.531 1.00 94.31 190 LYS A O 1
ATOM 1491 N N . ALA A 1 191 ? 2.630 5.508 16.889 1.00 93.00 191 ALA A N 1
ATOM 1492 C CA . ALA A 1 191 ? 3.771 6.404 17.063 1.00 93.00 191 ALA A CA 1
ATOM 1493 C C . ALA A 1 191 ? 4.618 6.038 18.296 1.00 93.00 191 ALA A C 1
ATOM 1495 O O . ALA A 1 191 ? 5.815 6.298 18.299 1.00 93.00 191 ALA A O 1
ATOM 1496 N N . LEU A 1 192 ? 4.007 5.378 19.286 1.00 92.88 192 LEU A N 1
ATOM 1497 C CA . LEU A 1 192 ? 4.639 4.888 20.513 1.00 92.88 192 LEU A CA 1
ATOM 1498 C C . LEU A 1 192 ? 4.857 3.362 20.483 1.00 92.88 192 LEU A C 1
ATOM 1500 O O . LEU A 1 192 ? 5.013 2.732 21.520 1.00 92.88 192 LEU A O 1
ATOM 1504 N N . GLY A 1 193 ? 4.848 2.746 19.295 1.00 94.31 193 GLY A N 1
ATOM 1505 C CA . GLY A 1 193 ? 5.138 1.317 19.126 1.00 94.31 193 GLY A CA 1
ATOM 1506 C C . GLY A 1 193 ? 3.944 0.367 19.266 1.00 94.31 193 GLY A C 1
ATOM 1507 O O . GLY A 1 193 ? 4.140 -0.845 19.234 1.00 94.31 193 GLY A O 1
ATOM 1508 N N . GLY A 1 194 ? 2.709 0.869 19.368 1.00 95.56 194 GLY A N 1
ATOM 1509 C CA . GLY A 1 194 ? 1.521 0.014 19.441 1.00 95.56 194 GLY A CA 1
ATOM 1510 C C . GLY A 1 194 ? 1.314 -0.881 18.208 1.00 95.56 194 GLY A C 1
ATOM 1511 O O . GLY A 1 194 ? 1.442 -0.427 17.065 1.00 95.56 194 GLY A O 1
ATOM 1512 N N . SER A 1 195 ? 0.958 -2.151 18.432 1.00 94.12 195 SER A N 1
ATOM 1513 C CA . SER A 1 195 ? 0.722 -3.145 17.373 1.00 94.12 195 SER A CA 1
ATOM 1514 C C . SER A 1 195 ? -0.688 -3.057 16.765 1.00 94.12 195 SER A C 1
ATOM 1516 O O . SER A 1 195 ? -1.562 -2.373 17.291 1.00 94.12 195 SER A O 1
ATOM 1518 N N . ASP A 1 196 ? -0.922 -3.752 15.645 1.00 92.56 196 ASP A N 1
ATOM 1519 C CA . ASP A 1 196 ? -2.253 -3.931 15.029 1.00 92.56 196 ASP A CA 1
ATOM 1520 C C . ASP A 1 196 ? -3.017 -5.152 15.589 1.00 92.56 196 ASP A C 1
ATOM 1522 O O . ASP A 1 196 ? -4.031 -5.562 15.016 1.00 92.56 196 ASP A O 1
ATOM 1526 N N . ASP A 1 197 ? -2.531 -5.753 16.678 1.00 93.88 197 ASP A N 1
ATOM 1527 C CA . ASP A 1 197 ? -3.139 -6.943 17.272 1.00 93.88 197 ASP A CA 1
ATOM 1528 C C . ASP A 1 197 ? -4.463 -6.612 17.964 1.00 93.88 197 ASP A C 1
ATOM 1530 O O . ASP A 1 197 ? -4.699 -5.487 18.403 1.00 93.88 197 ASP A O 1
ATOM 1534 N N . PHE A 1 198 ? -5.338 -7.613 18.099 1.00 94.2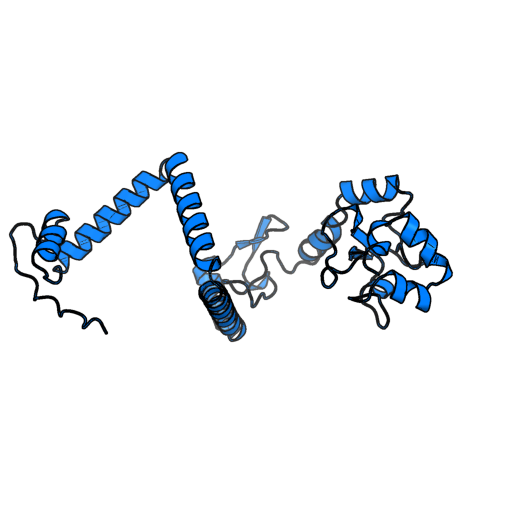5 198 PHE A N 1
ATOM 1535 C CA . PHE A 1 198 ? -6.659 -7.429 18.712 1.00 94.25 198 PHE A CA 1
ATOM 1536 C C . PHE A 1 198 ? -6.578 -6.926 20.155 1.00 94.25 198 PHE A C 1
ATOM 1538 O O . PHE A 1 198 ? -7.421 -6.128 20.554 1.00 94.25 198 PHE A O 1
ATOM 1545 N N . SER A 1 199 ? -5.533 -7.314 20.890 1.00 95.56 199 SER A N 1
ATOM 1546 C CA . SER A 1 199 ? -5.272 -6.826 22.242 1.00 95.56 199 SER A CA 1
ATOM 1547 C C . SER A 1 199 ? -4.942 -5.336 22.291 1.00 95.56 199 SER A C 1
ATOM 1549 O O . SER A 1 199 ? -5.144 -4.727 23.324 1.00 95.56 199 SER A O 1
ATOM 1551 N N . ASN A 1 200 ? -4.468 -4.710 21.211 1.00 97.00 200 ASN A N 1
ATOM 1552 C CA . ASN A 1 200 ? -4.181 -3.273 21.192 1.00 97.00 200 ASN A CA 1
ATOM 1553 C C . ASN A 1 200 ? -5.286 -2.449 20.514 1.00 97.00 200 ASN A C 1
ATOM 1555 O O . ASN A 1 200 ? -5.122 -1.253 20.288 1.00 97.00 200 ASN A O 1
ATOM 1559 N N . LEU A 1 201 ? -6.405 -3.071 20.158 1.00 95.56 201 LEU A N 1
ATOM 1560 C CA . LEU A 1 201 ? -7.489 -2.450 19.414 1.00 95.56 201 LEU A CA 1
ATOM 1561 C C . LEU A 1 201 ? -8.741 -2.355 20.284 1.00 95.56 201 LEU A C 1
ATOM 1563 O O . LEU A 1 201 ? -9.160 -3.349 20.867 1.00 95.56 201 LEU A O 1
ATOM 1567 N N . ALA A 1 202 ? -9.384 -1.187 20.328 1.00 96.31 202 ALA A N 1
ATOM 1568 C CA . ALA A 1 202 ? -10.559 -0.958 21.168 1.00 96.31 202 ALA A CA 1
ATOM 1569 C C . ALA A 1 202 ? -11.657 -0.122 20.478 1.00 96.31 202 ALA A C 1
ATOM 1571 O O . ALA A 1 202 ? -11.367 0.701 19.597 1.00 96.31 202 ALA A O 1
ATOM 1572 N N . PRO A 1 203 ? -12.936 -0.307 20.864 1.00 96.19 203 PRO A N 1
ATOM 1573 C CA . PRO A 1 203 ? -14.034 0.508 20.364 1.00 96.19 203 PRO A CA 1
ATOM 1574 C C . PRO A 1 203 ? -13.989 1.900 21.012 1.00 96.19 203 PRO A C 1
ATOM 1576 O O . PRO A 1 203 ? -13.964 2.031 22.234 1.00 96.19 203 PRO A O 1
ATOM 1579 N N . SER A 1 204 ? -14.002 2.966 20.208 1.00 96.38 204 SER A N 1
ATOM 1580 C CA . SER A 1 204 ? -13.924 4.348 20.708 1.00 96.38 204 SER A CA 1
ATOM 1581 C C . SER A 1 204 ? -14.901 5.278 19.992 1.00 96.38 204 SER A C 1
ATOM 1583 O O . SER A 1 204 ? -15.244 5.069 18.828 1.00 96.38 204 SER A O 1
ATOM 1585 N N . CYS A 1 205 ? -15.375 6.321 20.674 1.00 96.06 205 CYS A N 1
ATOM 1586 C CA . CYS A 1 205 ? -16.094 7.415 20.023 1.00 96.06 205 CYS A CA 1
ATOM 1587 C C . CYS A 1 205 ? -15.105 8.387 19.368 1.00 96.06 205 CYS A C 1
ATOM 1589 O O . CYS A 1 205 ? -13.946 8.490 19.784 1.00 96.06 205 CYS A O 1
ATOM 1591 N N . SER A 1 206 ? -15.567 9.153 18.377 1.00 94.25 206 SER A N 1
ATOM 1592 C CA . SER A 1 206 ? -14.702 10.108 17.682 1.00 94.25 206 SER A CA 1
ATOM 1593 C C . SER A 1 206 ? -14.139 11.192 18.600 1.00 94.25 206 SER A C 1
ATOM 1595 O O . SER A 1 206 ? -13.037 11.664 18.346 1.00 94.25 206 SER A O 1
ATOM 1597 N N . THR A 1 207 ? -14.871 11.584 19.647 1.00 97.00 207 THR A N 1
ATOM 1598 C CA . THR A 1 207 ? -14.457 12.637 20.587 1.00 97.00 207 THR A CA 1
ATOM 1599 C C . THR A 1 207 ? -13.253 12.204 21.418 1.00 97.00 207 THR A C 1
ATOM 1601 O O . THR A 1 207 ? -12.240 12.893 21.408 1.00 97.00 207 THR A O 1
ATOM 1604 N N . CYS A 1 208 ? -13.319 11.035 22.065 1.00 97.75 208 CYS A N 1
ATOM 1605 C CA . CYS A 1 208 ? -12.200 10.507 22.852 1.00 97.75 208 CYS A CA 1
ATOM 1606 C C . CYS A 1 208 ? -10.997 10.143 21.977 1.00 97.75 208 CYS A C 1
ATOM 1608 O O . CYS A 1 208 ? -9.863 10.302 22.404 1.00 97.75 208 CYS A O 1
ATOM 1610 N N . ASN A 1 209 ? -11.239 9.646 20.763 1.00 95.81 209 ASN A N 1
ATOM 1611 C CA . ASN A 1 209 ? -10.175 9.258 19.845 1.00 95.81 209 ASN A CA 1
ATOM 1612 C C . ASN A 1 209 ? -9.468 10.487 19.245 1.00 95.81 209 ASN A C 1
ATOM 1614 O O . ASN A 1 209 ? -8.294 10.729 19.516 1.00 95.81 209 ASN A O 1
ATOM 1618 N N . ARG A 1 210 ? -10.208 11.276 18.455 1.00 92.81 210 ARG A N 1
ATOM 1619 C CA . ARG A 1 210 ? -9.667 12.320 17.570 1.00 92.81 210 ARG A CA 1
ATOM 1620 C C . ARG A 1 210 ? -10.249 13.718 17.800 1.00 92.81 210 ARG A C 1
ATOM 1622 O O . ARG A 1 210 ? -10.003 14.616 16.996 1.00 92.81 210 ARG A O 1
ATOM 1629 N N . GLY A 1 211 ? -11.094 13.900 18.812 1.00 91.38 211 GLY A N 1
ATOM 1630 C CA . GLY A 1 211 ? -11.691 15.195 19.130 1.00 91.38 211 GLY A CA 1
ATOM 1631 C C . GLY A 1 211 ? -10.675 16.174 19.732 1.00 91.38 211 GLY A C 1
ATOM 1632 O O . GLY A 1 211 ? -9.532 15.793 20.008 1.00 91.38 211 GLY A O 1
ATOM 1633 N N . PRO A 1 212 ? -11.067 17.439 19.954 1.00 90.19 212 PRO A N 1
ATOM 1634 C CA . PRO A 1 212 ? -10.28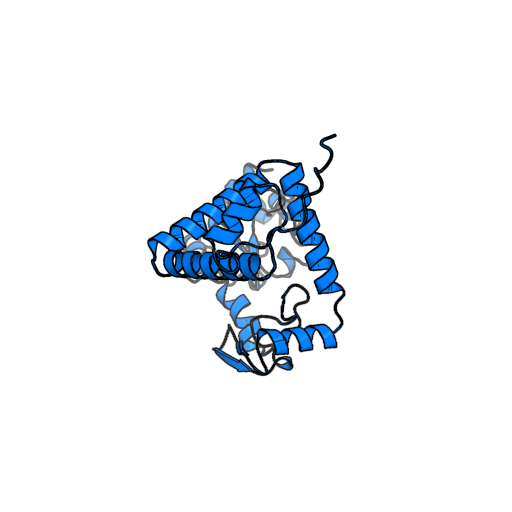7 18.359 20.778 1.00 90.19 212 PRO A CA 1
ATOM 1635 C C . PRO A 1 212 ? -10.045 17.744 22.165 1.00 90.19 212 PRO A C 1
ATOM 1637 O O . PRO A 1 212 ? -10.998 17.338 22.825 1.00 90.19 212 PRO A O 1
ATOM 1640 N N . GLY A 1 213 ? -8.779 17.618 22.575 1.00 91.38 213 GLY A N 1
ATOM 1641 C CA . GLY A 1 213 ? -8.407 16.941 23.826 1.00 91.38 213 GLY A CA 1
ATOM 1642 C C . GLY A 1 213 ? -8.561 15.412 23.815 1.00 91.38 213 GLY A C 1
ATOM 1643 O O . GLY A 1 213 ? -8.506 14.788 24.871 1.00 91.38 213 GLY A O 1
ATOM 1644 N N . GLY A 1 214 ? -8.772 14.793 22.648 1.00 95.12 214 GLY A N 1
ATOM 1645 C CA . GLY A 1 214 ? -8.751 13.336 22.495 1.00 95.12 214 GLY A CA 1
ATOM 1646 C C . GLY A 1 214 ? -7.356 12.736 22.708 1.00 95.12 214 GLY A C 1
ATOM 1647 O O . GLY A 1 214 ? -6.368 13.460 22.817 1.00 95.12 214 GLY A O 1
ATOM 1648 N N . LYS A 1 215 ? -7.272 11.402 22.744 1.00 95.50 215 LYS A N 1
ATOM 1649 C CA . LYS A 1 215 ? -6.015 10.680 22.983 1.00 95.50 215 LYS A CA 1
ATOM 1650 C C . LYS A 1 215 ? -4.995 10.913 21.868 1.00 95.50 215 LYS A C 1
ATOM 1652 O O . LYS A 1 215 ? -3.827 11.113 22.167 1.00 95.50 215 LYS A O 1
ATOM 1657 N N . HIS A 1 216 ? -5.414 10.865 20.599 1.00 92.12 216 HIS A N 1
ATOM 1658 C CA . HIS A 1 216 ? -4.522 10.934 19.431 1.00 92.12 216 HIS A CA 1
ATOM 1659 C C . HIS A 1 216 ? -3.269 10.044 19.602 1.00 92.12 216 HIS A C 1
ATOM 1661 O O . HIS A 1 216 ? -3.376 8.818 19.704 1.00 92.12 216 HIS A O 1
ATOM 1667 N N . ASP A 1 217 ? -2.090 10.662 19.654 1.00 92.12 217 ASP A N 1
ATOM 1668 C CA . ASP A 1 217 ? -0.764 10.070 19.819 1.00 92.12 217 ASP A CA 1
ATOM 1669 C C . ASP A 1 217 ? -0.218 10.136 21.257 1.00 92.12 217 ASP A C 1
ATOM 1671 O O . ASP A 1 217 ? 0.904 9.694 21.501 1.00 92.12 217 ASP A O 1
ATOM 1675 N N . VAL A 1 218 ? -1.010 10.619 22.217 1.00 95.31 218 VAL A N 1
ATOM 1676 C CA . VAL A 1 218 ? -0.654 10.653 23.639 1.00 95.31 218 VAL A CA 1
ATOM 1677 C C . VAL A 1 218 ? -0.739 9.249 24.238 1.00 95.31 218 VAL A C 1
ATOM 1679 O O . VAL A 1 218 ? -1.621 8.450 23.904 1.00 95.31 218 VAL A O 1
ATOM 1682 N N . HIS A 1 219 ? 0.176 8.953 25.162 1.00 96.50 219 HIS A N 1
ATOM 1683 C CA . HIS A 1 219 ? 0.149 7.715 25.929 1.00 96.50 219 HIS A CA 1
ATOM 1684 C C . HIS A 1 219 ? -1.198 7.570 26.675 1.00 96.50 219 HIS A C 1
ATOM 1686 O O . HIS A 1 219 ? -1.626 8.512 27.355 1.00 96.50 219 HIS A O 1
ATOM 1692 N N . PRO A 1 220 ? -1.887 6.414 26.584 1.00 96.81 220 PRO A N 1
ATOM 1693 C CA . PRO A 1 220 ? -3.254 6.261 27.084 1.00 96.81 220 PRO A CA 1
ATOM 1694 C C . PRO A 1 220 ? -3.378 6.525 28.586 1.00 96.81 220 PRO A C 1
ATOM 1696 O O . PRO A 1 220 ? -4.346 7.157 28.998 1.00 96.81 220 PRO A O 1
ATOM 1699 N N . ILE A 1 221 ? -2.399 6.101 29.394 1.00 97.00 221 ILE A N 1
ATOM 1700 C CA . ILE A 1 221 ? -2.415 6.323 30.851 1.00 97.00 221 ILE A CA 1
ATOM 1701 C C . ILE A 1 221 ? -2.360 7.822 31.176 1.00 97.00 221 ILE A C 1
ATOM 1703 O O . ILE A 1 221 ? -3.187 8.308 31.942 1.00 97.00 221 ILE A O 1
ATOM 1707 N N . THR A 1 222 ? -1.442 8.569 30.557 1.00 96.88 222 THR A N 1
ATOM 1708 C CA . THR A 1 222 ? -1.292 10.017 30.772 1.00 96.88 222 THR A CA 1
ATOM 1709 C C . THR A 1 222 ? -2.561 10.765 30.381 1.00 96.88 222 THR A C 1
ATOM 1711 O O . THR A 1 222 ? -3.039 11.621 31.120 1.00 96.88 222 THR A O 1
ATOM 1714 N N . TRP A 1 223 ? -3.144 10.408 29.235 1.00 97.69 223 TRP A N 1
ATOM 1715 C CA . TRP A 1 223 ? -4.382 11.019 28.767 1.00 97.69 223 TRP A CA 1
ATOM 1716 C C . TRP A 1 223 ? -5.582 10.682 29.673 1.00 97.69 223 TRP A C 1
ATOM 1718 O O . TRP A 1 223 ? -6.374 11.568 30.008 1.00 97.69 223 TRP A O 1
ATOM 1728 N N . LEU A 1 224 ? -5.709 9.425 30.118 1.00 97.69 224 LEU A N 1
ATOM 1729 C CA . LEU A 1 224 ? -6.775 8.991 31.026 1.00 97.69 224 LEU A CA 1
ATOM 1730 C C . LEU A 1 224 ? -6.661 9.638 32.403 1.00 97.69 224 LEU A C 1
ATOM 1732 O O . LEU A 1 224 ? -7.679 10.058 32.937 1.00 97.69 224 LEU A O 1
ATOM 1736 N N . ALA A 1 225 ? -5.454 9.771 32.953 1.00 97.25 225 ALA A N 1
ATOM 1737 C CA . ALA A 1 225 ? -5.238 10.404 34.252 1.00 97.25 225 ALA A CA 1
ATOM 1738 C C . ALA A 1 225 ? -5.780 11.844 34.298 1.00 97.25 225 ALA A C 1
ATOM 1740 O O . ALA A 1 225 ? -6.270 12.287 35.332 1.00 97.25 225 ALA A O 1
ATOM 1741 N N . ILE A 1 226 ? -5.739 12.552 33.166 1.00 97.44 226 ILE A N 1
ATOM 1742 C CA . ILE A 1 226 ? -6.265 13.916 33.041 1.00 97.44 226 ILE A CA 1
ATOM 1743 C C . ILE A 1 226 ? -7.775 13.903 32.765 1.00 97.44 226 ILE A C 1
ATOM 1745 O O . ILE A 1 226 ? -8.528 14.661 33.371 1.00 97.44 226 ILE A O 1
ATOM 1749 N N . THR A 1 227 ? -8.225 13.058 31.835 1.00 97.38 227 THR A N 1
ATOM 1750 C CA . THR A 1 227 ? -9.575 13.169 31.253 1.00 97.38 227 THR A CA 1
ATOM 1751 C C . THR A 1 227 ? -10.611 12.308 31.979 1.00 97.38 227 THR A C 1
ATOM 1753 O O . THR A 1 227 ? -11.762 12.709 32.137 1.00 97.38 227 THR A O 1
ATOM 1756 N N . TYR A 1 228 ? -10.210 11.115 32.419 1.00 97.25 228 TYR A N 1
ATOM 1757 C CA . TYR A 1 228 ? -11.061 10.114 33.064 1.00 97.25 228 TYR A CA 1
ATOM 1758 C C . TYR A 1 228 ? -10.275 9.348 34.149 1.00 97.25 228 TYR A C 1
ATOM 1760 O O . TYR A 1 228 ? -10.085 8.136 34.024 1.00 97.25 228 TYR A O 1
ATOM 1768 N N . PRO A 1 229 ? -9.806 10.014 35.220 1.00 97.69 229 PRO A N 1
ATOM 1769 C CA . PRO A 1 229 ? -8.880 9.414 36.189 1.00 97.69 229 PRO A CA 1
ATOM 1770 C C . PRO A 1 229 ? -9.409 8.115 36.814 1.00 97.69 229 PRO A C 1
ATOM 1772 O O . PRO A 1 229 ? -8.673 7.147 36.961 1.00 97.69 229 PRO A O 1
ATOM 1775 N N . HIS A 1 230 ? -10.716 8.043 37.070 1.00 97.31 230 HIS A N 1
ATOM 1776 C CA . HIS A 1 230 ? -11.399 6.861 37.612 1.00 97.31 230 HIS A CA 1
ATOM 1777 C C . HIS A 1 230 ? -11.403 5.633 36.677 1.00 97.31 230 HIS A C 1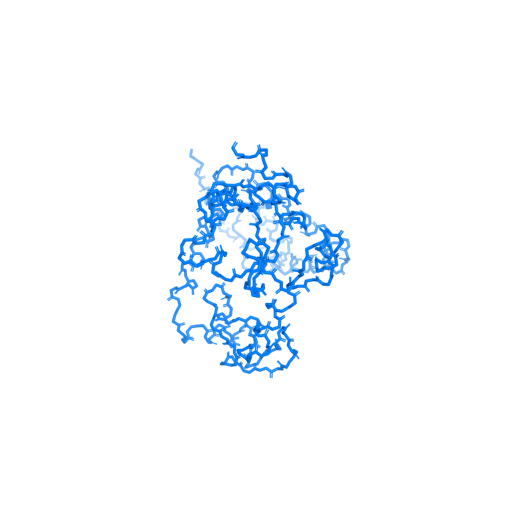
ATOM 1779 O O . HIS A 1 230 ? -11.901 4.575 37.051 1.00 97.31 230 HIS A O 1
ATOM 1785 N N . ARG A 1 231 ? -10.912 5.764 35.439 1.00 97.19 231 ARG A N 1
ATOM 1786 C CA . ARG A 1 231 ? -10.861 4.688 34.437 1.00 97.19 231 ARG A CA 1
ATOM 1787 C C . ARG A 1 231 ? -9.464 4.097 34.266 1.00 97.19 231 ARG A C 1
ATOM 1789 O O . ARG A 1 231 ? -9.349 3.086 33.581 1.00 97.19 231 ARG A O 1
ATOM 1796 N N . VAL A 1 232 ? -8.423 4.719 34.827 1.00 96.94 232 VAL A N 1
ATOM 1797 C CA . VAL A 1 232 ? -7.021 4.339 34.577 1.00 96.94 232 VAL A CA 1
ATOM 1798 C C . VAL A 1 232 ? -6.783 2.866 34.908 1.00 96.94 232 VAL A C 1
ATOM 1800 O O . VAL A 1 232 ? -6.366 2.115 34.028 1.00 96.94 232 VAL A O 1
ATOM 1803 N N . ASP A 1 233 ? -7.129 2.441 36.123 1.00 97.25 233 ASP A N 1
ATOM 1804 C CA . ASP A 1 233 ? -6.873 1.072 36.586 1.00 97.25 233 ASP A CA 1
ATOM 1805 C C . ASP A 1 233 ? -7.619 0.032 35.749 1.00 97.25 233 ASP A C 1
ATOM 1807 O O . ASP A 1 233 ? -7.036 -0.955 35.312 1.00 97.25 233 ASP A O 1
ATOM 1811 N N . HIS A 1 234 ? -8.885 0.302 35.434 1.00 96.69 234 HIS A N 1
ATOM 1812 C CA . HIS A 1 234 ? -9.696 -0.596 34.617 1.00 96.69 234 HIS A CA 1
ATOM 1813 C C . HIS A 1 234 ? -9.154 -0.743 33.187 1.00 96.69 234 HIS A C 1
ATOM 1815 O O . HIS A 1 234 ? -9.168 -1.830 32.617 1.00 96.69 234 HIS A O 1
ATOM 1821 N N . ILE A 1 235 ? -8.649 0.339 32.585 1.00 97.38 235 ILE A N 1
ATOM 1822 C CA . ILE A 1 235 ? -8.044 0.262 31.249 1.00 97.38 235 ILE A CA 1
ATOM 1823 C C . ILE A 1 235 ? -6.709 -0.490 31.294 1.00 97.38 235 ILE A C 1
ATOM 1825 O O . ILE A 1 235 ? -6.424 -1.239 30.363 1.00 97.38 235 ILE A O 1
ATOM 1829 N N . ILE A 1 236 ? -5.914 -0.335 32.356 1.00 97.00 236 ILE A N 1
ATOM 1830 C CA . ILE A 1 236 ? -4.686 -1.120 32.552 1.00 97.00 236 ILE A CA 1
ATOM 1831 C C . ILE A 1 236 ? -5.018 -2.606 32.712 1.00 97.00 236 ILE A C 1
ATOM 1833 O O . ILE A 1 236 ? -4.339 -3.440 32.124 1.00 97.00 236 ILE A O 1
ATOM 1837 N N . GLU A 1 237 ? -6.065 -2.943 33.462 1.00 96.50 237 GLU A N 1
ATOM 1838 C CA . GLU A 1 237 ? -6.518 -4.326 33.635 1.00 96.50 237 GLU A CA 1
ATOM 1839 C C . GLU A 1 237 ? -6.923 -4.966 32.299 1.00 96.50 237 GLU A C 1
ATOM 1841 O O . GLU A 1 237 ? -6.506 -6.082 31.991 1.00 96.50 237 GLU A O 1
ATOM 1846 N N . LEU A 1 238 ? -7.682 -4.241 31.471 1.00 96.25 238 LEU A N 1
ATOM 1847 C CA . LEU A 1 238 ? -8.095 -4.716 30.147 1.00 96.25 238 LEU A CA 1
ATOM 1848 C C . LEU A 1 238 ? -6.932 -4.795 29.147 1.00 96.25 238 LEU A C 1
ATOM 1850 O O . LEU A 1 238 ? -6.930 -5.651 28.262 1.00 96.25 238 LEU A O 1
ATOM 1854 N N . PHE A 1 239 ? -5.955 -3.896 29.266 1.00 96.56 239 PHE A N 1
ATOM 1855 C CA . PHE A 1 239 ? -4.869 -3.717 28.304 1.00 96.56 239 PHE A CA 1
ATOM 1856 C C . PHE A 1 239 ? -3.508 -3.618 29.010 1.00 96.56 239 PHE A C 1
ATOM 1858 O O . PHE A 1 239 ? -2.863 -2.570 28.958 1.00 96.56 239 PHE A O 1
ATOM 1865 N N . PRO A 1 240 ? -3.027 -4.694 29.656 1.00 96.06 240 PRO A N 1
ATOM 1866 C CA . PRO A 1 240 ? -1.859 -4.636 30.541 1.00 96.06 240 PRO A CA 1
ATOM 1867 C C . PRO A 1 240 ? -0.569 -4.198 29.837 1.00 96.06 240 PRO A C 1
ATOM 1869 O O . PRO A 1 240 ? 0.285 -3.561 30.454 1.00 96.06 240 PRO A O 1
ATOM 1872 N N . HIS A 1 241 ? -0.453 -4.449 28.528 1.00 93.38 241 HIS A N 1
ATOM 1873 C CA . HIS A 1 241 ? 0.705 -4.067 27.713 1.00 93.38 241 HIS A CA 1
ATOM 1874 C C . HIS A 1 241 ? 0.937 -2.551 27.641 1.00 93.38 241 HIS A C 1
ATOM 1876 O O . HIS A 1 241 ? 2.028 -2.130 27.275 1.00 93.38 241 HIS A O 1
ATOM 1882 N N . ILE A 1 242 ? -0.046 -1.712 27.994 1.00 94.12 242 ILE A N 1
ATOM 1883 C CA . ILE A 1 242 ? 0.136 -0.250 27.985 1.00 94.12 242 ILE A CA 1
ATOM 1884 C C . ILE A 1 242 ? 0.932 0.268 29.187 1.00 94.12 242 ILE A C 1
ATOM 1886 O O . ILE A 1 242 ? 1.323 1.431 29.194 1.00 94.12 242 ILE A O 1
ATOM 1890 N N . LYS A 1 243 ? 1.127 -0.552 30.227 1.00 90.25 243 LYS A N 1
ATOM 1891 C CA . LYS A 1 243 ? 1.881 -0.164 31.427 1.00 90.25 243 LYS A CA 1
ATOM 1892 C C . LYS A 1 243 ? 3.390 -0.250 31.208 1.00 90.25 243 LYS A C 1
ATOM 1894 O O . LYS A 1 243 ? 4.137 0.520 31.794 1.00 90.25 243 LYS A O 1
ATOM 1899 N N . GLU A 1 244 ? 3.828 -1.179 30.365 1.00 79.44 244 GLU A N 1
ATOM 1900 C CA . GLU A 1 244 ? 5.247 -1.479 30.129 1.00 79.44 244 GLU A CA 1
ATOM 1901 C C . GLU A 1 244 ? 5.970 -0.392 29.319 1.00 79.44 244 GLU A C 1
ATOM 1903 O O . GLU A 1 244 ? 7.195 -0.384 29.242 1.00 79.44 244 GLU A O 1
ATOM 1908 N N . THR A 1 245 ? 5.213 0.522 28.712 1.00 70.69 245 THR A N 1
ATOM 1909 C CA . THR A 1 245 ? 5.708 1.572 27.813 1.00 70.69 245 THR A CA 1
ATOM 1910 C C . THR A 1 245 ? 5.614 2.986 28.392 1.00 70.69 245 THR A C 1
ATOM 1912 O O . THR A 1 245 ? 5.919 3.939 27.674 1.00 70.69 245 THR A O 1
ATOM 1915 N N . ALA A 1 246 ? 5.135 3.119 29.633 1.00 57.41 246 ALA A N 1
ATOM 1916 C CA . ALA A 1 246 ? 4.916 4.395 30.316 1.00 57.41 246 ALA A CA 1
ATOM 1917 C C . ALA A 1 246 ? 6.191 4.952 30.963 1.00 57.41 246 ALA A C 1
ATOM 1919 O O . ALA A 1 246 ? 7.028 4.143 31.424 1.00 57.41 246 ALA A O 1
#

Sequence (246 aa):
MTTATKKLPPTTDPRCGTTAGYTAHRRRGESACVPCTVANRKAAREAMRRRRATLAGREANREANREASRRRRATPAGREAHLAAHRATYARLRARTEAEADADFLRLRGQTRPCAGCGELLPADAFSRDWTALDGRQRRCARNGCRKRHRKLKRDKKLAAHWTAQGIDPKVCIYCLTNPAEDLEHVMPKALGGSDDFSNLAPSCSTCNRGPGGKHDVHPITWLAITYPHRVDHIIELFPHIKETA

Radius of gyration: 28.43 Å; chains: 1; bounding box: 60×41×80 Å

Organism: NCBI:txid582680

Secondary structure (DSSP, 8-state):
----PPPBPPPP-TTTTSHHHHHHHHHTTBPPPHHHHHHHHHHHHHHHHHHHHSHHHHHHHHHHHHHHHHHHHHSHHHHHHHHHHHHHHHHHHHS--HHHHHHHHHHHH-SEEE-TTT--EEEGGGEEE-TTSTTSEEEEESSHHHHHHHHHTTS-HHHHHHHHHTT--TTB-TTTSSSBP-EEEESS-GGGT--SSGGGEEEE-HHHHHSTT--TTS-HHHHHHHH-GGGHHHHHHH-GGGSTT-

pLDDT: mean 91.91, std 9.35, range [49.84, 98.06]

InterPro domains:
  IPR003615 HNH nuclease [SM00507] (161-210)
  IPR003615 HNH nuclease [cd00085] (173-210)
  IPR029471 HNH endonuclease 5 [PF14279] (173-217)

Foldseek 3Di:
DDDDPDAAAQDDDPCFLACVQLVVSVVNSHDHDPSNVVRVVVVVVVVLVVLCVDPVSVVVVVVVVVVVVCVLCVDPVSVVVVVVVVVVLLVVLLPDDPVVLQVQLCVPPNQWDQQPQPRDTDGQQQFDADSSDSSRGDSHGPPPNRVVVVQVCVVPVVLCVVCVVLVHHLQAALQPRPDGQRHKDFLADVVLVTDPDSLRIGGHDCCQPPNVLHCDNPQNLVSCCPPPVVCNVVVCVSRVVSVVSD